Protein AF-A0A1V5RZ08-F1 (afdb_monomer_lite)

Radius of gyration: 19.52 Å; chains: 1; bounding box: 45×40×53 Å

Structure (mmCIF, N/CA/C/O backbone):
data_AF-A0A1V5RZ08-F1
#
_entry.id   AF-A0A1V5RZ08-F1
#
loop_
_atom_site.group_PDB
_atom_site.id
_atom_site.type_symbol
_atom_site.label_atom_id
_atom_site.label_alt_id
_atom_site.label_comp_id
_atom_site.label_asym_id
_atom_site.label_entity_id
_atom_site.label_seq_id
_atom_site.pdbx_PDB_ins_code
_atom_site.Cartn_x
_atom_site.Cartn_y
_atom_site.Cartn_z
_atom_site.occupancy
_atom_site.B_iso_or_equiv
_atom_site.auth_seq_id
_atom_site.auth_comp_id
_atom_site.auth_asym_id
_atom_site.auth_atom_id
_atom_site.pdbx_PDB_model_num
ATOM 1 N N . MET A 1 1 ? -6.654 -16.715 -6.772 1.00 53.69 1 MET A N 1
ATOM 2 C CA . MET A 1 1 ? -6.587 -16.145 -5.419 1.00 53.69 1 MET A CA 1
ATOM 3 C C . MET A 1 1 ? -5.243 -16.5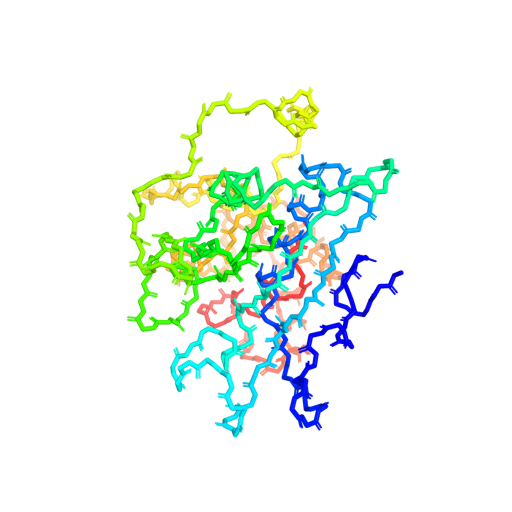08 -4.849 1.00 53.69 1 MET A C 1
ATOM 5 O O . MET A 1 1 ? -4.955 -17.700 -4.755 1.00 53.69 1 MET A O 1
ATOM 9 N N . GLY A 1 2 ? -4.419 -15.500 -4.593 1.00 69.00 2 GLY A N 1
ATOM 10 C CA . GLY A 1 2 ? -3.136 -15.680 -3.935 1.00 69.00 2 GLY A CA 1
ATOM 11 C C . GLY A 1 2 ? -3.272 -15.599 -2.416 1.00 69.00 2 GLY A C 1
ATOM 12 O O . GLY A 1 2 ? -4.335 -15.287 -1.878 1.00 69.00 2 GLY A O 1
ATOM 13 N N . ASN A 1 3 ? -2.206 -15.955 -1.707 1.00 84.06 3 ASN A N 1
ATOM 14 C CA . ASN A 1 3 ? -2.185 -15.921 -0.245 1.00 84.06 3 ASN A CA 1
ATOM 15 C C . ASN A 1 3 ? -1.764 -14.565 0.358 1.00 84.06 3 ASN A C 1
ATOM 17 O O . ASN A 1 3 ? -1.786 -14.436 1.583 1.00 84.06 3 ASN A O 1
ATOM 21 N N . LEU A 1 4 ? -1.379 -13.579 -0.464 1.00 87.81 4 LEU A N 1
ATOM 22 C CA . LEU A 1 4 ? -1.115 -12.203 -0.022 1.00 87.81 4 LEU A CA 1
ATOM 23 C C . LEU A 1 4 ? -2.329 -11.298 -0.253 1.00 87.81 4 LEU A C 1
ATOM 25 O O . LEU A 1 4 ? -2.638 -10.468 0.598 1.00 87.81 4 LEU A O 1
ATOM 29 N N . SER A 1 5 ? -3.020 -11.480 -1.378 1.00 91.31 5 SER A N 1
ATOM 30 C C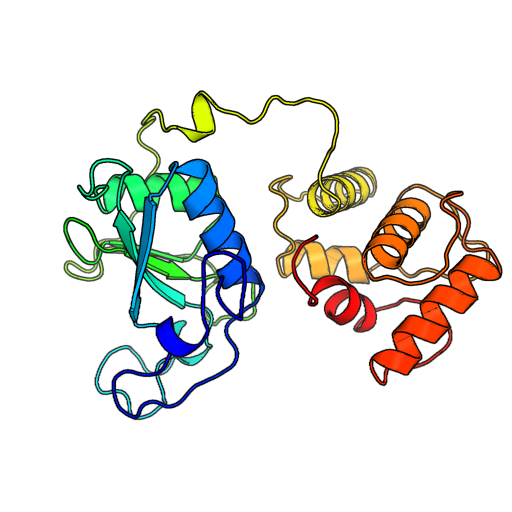A . SER A 1 5 ? -4.261 -10.792 -1.742 1.00 91.31 5 SER A CA 1
ATOM 31 C C . SER A 1 5 ? -4.995 -11.561 -2.850 1.00 91.31 5 SER A C 1
ATOM 33 O O . SER A 1 5 ? -4.590 -12.659 -3.242 1.00 91.31 5 SER A O 1
ATOM 35 N N . GLU A 1 6 ? -6.087 -11.003 -3.380 1.00 90.44 6 GLU A N 1
ATOM 36 C CA . GLU A 1 6 ? -6.861 -11.650 -4.443 1.00 90.44 6 GLU A CA 1
ATOM 37 C C . GLU A 1 6 ? -6.000 -11.988 -5.672 1.00 90.44 6 GLU A C 1
ATOM 39 O O . GLU A 1 6 ? -6.087 -13.116 -6.184 1.00 90.44 6 GLU A O 1
ATOM 44 N N . HIS A 1 7 ? -5.125 -11.064 -6.086 1.00 95.62 7 HIS A N 1
ATOM 45 C CA . HIS A 1 7 ? -4.334 -11.179 -7.312 1.00 95.62 7 HIS A CA 1
ATOM 46 C C . HIS A 1 7 ? -2.858 -11.526 -7.092 1.00 95.62 7 HIS A C 1
ATOM 48 O O . HIS A 1 7 ? -2.181 -11.795 -8.080 1.00 95.62 7 HIS A O 1
ATOM 54 N N . PHE A 1 8 ? -2.373 -11.569 -5.844 1.00 96.19 8 PHE A N 1
ATOM 55 C CA . PHE A 1 8 ? -0.958 -11.807 -5.543 1.00 96.19 8 PHE A CA 1
ATOM 56 C C . PHE A 1 8 ? -0.729 -12.965 -4.574 1.00 96.19 8 PHE A C 1
ATOM 58 O O . PHE A 1 8 ? -1.289 -13.021 -3.473 1.00 96.19 8 PHE A O 1
ATOM 65 N N . ASP A 1 9 ? 0.160 -13.875 -4.962 1.00 95.38 9 ASP A N 1
ATOM 66 C CA . ASP A 1 9 ? 0.647 -14.981 -4.148 1.00 95.38 9 ASP A CA 1
ATOM 67 C C . ASP A 1 9 ? 2.118 -14.796 -3.754 1.00 95.38 9 ASP A C 1
ATOM 69 O O . ASP A 1 9 ? 2.959 -14.365 -4.539 1.00 95.38 9 ASP A O 1
ATOM 73 N N . SER A 1 10 ? 2.467 -15.186 -2.529 1.00 94.38 10 SER A N 1
ATOM 74 C CA . SER A 1 10 ? 3.832 -15.115 -1.992 1.00 94.38 10 SER A CA 1
ATOM 75 C C . SER A 1 10 ? 4.882 -15.809 -2.863 1.00 94.38 10 SER A C 1
ATOM 77 O O . SER A 1 10 ? 6.039 -15.384 -2.872 1.00 94.38 10 SER A O 1
ATOM 79 N N . SER A 1 11 ? 4.494 -16.850 -3.608 1.00 95.31 11 SER A N 1
ATOM 80 C CA . SER A 1 11 ? 5.386 -17.577 -4.513 1.00 95.31 11 SER A CA 1
ATOM 81 C C . SER A 1 11 ? 5.888 -16.724 -5.680 1.00 95.31 11 SER A C 1
ATOM 83 O O . SER A 1 11 ? 6.983 -16.975 -6.179 1.00 95.31 11 SER A O 1
ATOM 85 N N . GLU A 1 12 ? 5.158 -15.677 -6.064 1.00 96.50 12 GLU A N 1
ATOM 86 C CA . GLU A 1 12 ? 5.544 -14.742 -7.128 1.00 96.50 12 GLU A CA 1
ATOM 87 C C . GLU A 1 12 ? 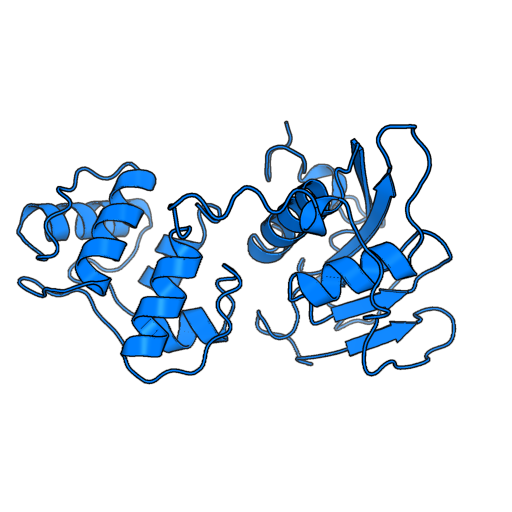6.679 -13.803 -6.694 1.00 96.50 12 GLU A C 1
ATOM 89 O O . GLU A 1 12 ? 7.390 -13.242 -7.525 1.00 96.50 12 GLU A O 1
ATOM 94 N N . PHE A 1 13 ? 6.891 -13.661 -5.382 1.00 97.31 13 PHE A N 1
ATOM 95 C CA . PHE A 1 13 ? 7.847 -12.716 -4.805 1.00 97.31 13 PHE A CA 1
ATOM 96 C C . PHE A 1 13 ? 9.098 -13.379 -4.223 1.00 97.31 13 PHE A C 1
ATOM 98 O O . PHE A 1 13 ? 9.906 -12.706 -3.579 1.00 97.31 13 PHE A O 1
ATOM 105 N N . ILE A 1 14 ? 9.287 -14.685 -4.408 1.00 95.81 14 ILE A N 1
ATOM 106 C CA . ILE A 1 14 ? 10.461 -15.384 -3.873 1.00 95.81 14 ILE A CA 1
ATOM 107 C C . ILE A 1 14 ? 11.747 -14.950 -4.584 1.00 95.81 14 ILE A C 1
ATOM 109 O O . ILE A 1 14 ? 11.766 -14.599 -5.763 1.00 95.81 14 ILE A O 1
ATOM 113 N N . CYS A 1 15 ? 12.864 -15.025 -3.868 1.00 95.19 15 CYS A N 1
ATOM 114 C CA . CYS A 1 15 ? 14.169 -14.697 -4.419 1.00 95.19 15 CYS A CA 1
ATOM 115 C C . CYS A 1 15 ? 14.568 -15.687 -5.515 1.00 95.19 15 CYS A C 1
ATOM 117 O O . CYS A 1 15 ? 14.830 -16.856 -5.233 1.00 95.19 15 CYS A O 1
ATOM 119 N N . SER A 1 16 ? 14.730 -15.201 -6.745 1.00 92.19 16 SER A N 1
ATOM 120 C CA . SER A 1 16 ? 15.129 -16.014 -7.905 1.00 92.19 16 SER A CA 1
ATOM 121 C C . SER A 1 16 ? 16.482 -16.719 -7.742 1.00 92.19 16 SER A C 1
ATOM 123 O O . SER A 1 16 ? 16.718 -17.758 -8.351 1.00 92.19 16 SER A O 1
ATOM 125 N N . CYS A 1 17 ? 17.369 -16.190 -6.893 1.00 91.94 17 CYS A N 1
ATOM 126 C CA . CYS A 1 17 ? 18.687 -16.775 -6.643 1.00 91.94 17 CYS A CA 1
ATOM 127 C C . CYS A 1 17 ? 18.635 -18.064 -5.804 1.00 91.94 17 CYS A C 1
ATOM 129 O O . CYS A 1 17 ? 19.475 -18.941 -5.993 1.00 91.94 17 CYS A O 1
ATOM 131 N N . CYS A 1 18 ? 17.723 -18.166 -4.831 1.00 92.62 18 CYS A N 1
ATOM 132 C CA . CYS A 1 18 ? 17.749 -19.255 -3.843 1.00 92.62 18 CYS A CA 1
ATOM 133 C C . CYS A 1 18 ? 16.374 -19.808 -3.440 1.00 92.62 18 CYS A C 1
ATOM 135 O O . CYS A 1 18 ? 16.311 -20.696 -2.595 1.00 92.62 18 CYS A O 1
ATOM 137 N N . GLY A 1 19 ? 15.281 -19.268 -3.982 1.00 92.88 19 GLY A N 1
ATOM 138 C CA . GLY A 1 19 ? 13.909 -19.590 -3.580 1.00 92.88 19 GLY A CA 1
ATOM 139 C C . GLY A 1 19 ? 13.513 -19.061 -2.197 1.00 92.88 19 GLY A C 1
ATOM 140 O O . GLY A 1 19 ? 12.425 -19.360 -1.718 1.00 92.88 19 GLY A O 1
ATOM 141 N N . GLY A 1 20 ? 14.382 -18.291 -1.533 1.00 92.50 20 GLY A N 1
ATOM 142 C CA . GLY A 1 20 ? 14.104 -17.732 -0.213 1.00 92.50 20 GLY A CA 1
ATOM 143 C C . GLY A 1 20 ? 12.961 -16.719 -0.252 1.00 92.50 20 GLY A C 1
ATOM 144 O O . GLY A 1 20 ? 12.896 -15.895 -1.162 1.00 92.50 20 GLY A O 1
ATOM 145 N N . TYR A 1 21 ? 12.100 -16.754 0.761 1.00 91.81 21 TYR A N 1
ATOM 146 C CA . TYR A 1 21 ? 10.982 -15.830 0.923 1.00 91.81 21 TYR A CA 1
ATOM 147 C C . TYR A 1 21 ? 11.179 -14.961 2.164 1.00 91.81 21 TYR A C 1
ATOM 149 O O . TYR A 1 21 ? 11.629 -15.433 3.210 1.00 91.81 21 TYR A O 1
ATOM 157 N N . LYS A 1 22 ? 10.801 -13.693 2.044 1.00 92.31 22 LYS A N 1
ATOM 158 C CA . LYS A 1 22 ? 10.621 -12.771 3.159 1.00 92.31 22 LYS A CA 1
ATOM 159 C C . LYS A 1 22 ? 9.219 -12.175 3.021 1.00 92.31 22 LYS A C 1
ATOM 161 O O . LYS A 1 22 ? 8.870 -11.826 1.896 1.00 92.31 22 LYS A O 1
ATOM 166 N N . PRO A 1 23 ? 8.441 -12.044 4.113 1.00 91.06 23 PRO A N 1
ATOM 167 C CA . PRO A 1 23 ? 7.142 -11.385 4.060 1.00 91.06 23 PRO A CA 1
ATOM 168 C C . PRO A 1 23 ? 7.239 -10.033 3.352 1.00 91.06 23 PRO A C 1
ATOM 170 O O . PRO A 1 23 ? 8.024 -9.179 3.771 1.00 91.06 23 PRO A O 1
ATOM 173 N N . MET A 1 24 ? 6.487 -9.891 2.260 1.00 94.06 24 MET A N 1
ATOM 174 C CA . MET A 1 24 ? 6.426 -8.647 1.498 1.00 94.06 24 MET A CA 1
ATOM 175 C C . MET A 1 24 ? 5.709 -7.568 2.306 1.00 94.06 24 MET A C 1
ATOM 177 O O . MET A 1 24 ? 4.829 -7.870 3.115 1.00 94.06 24 MET A O 1
ATOM 181 N N . SER A 1 25 ? 6.078 -6.311 2.067 1.00 92.12 25 SER A N 1
ATOM 182 C CA . SER A 1 25 ? 5.354 -5.156 2.588 1.00 92.12 25 SER A CA 1
ATOM 183 C C . SER A 1 25 ? 3.878 -5.258 2.205 1.00 92.12 25 SER A C 1
ATOM 185 O O . SER A 1 25 ? 3.530 -5.372 1.028 1.00 92.12 25 SER A O 1
ATOM 187 N N . THR A 1 26 ? 2.999 -5.205 3.204 1.00 87.94 26 THR A N 1
ATOM 188 C CA . THR A 1 26 ? 1.547 -5.186 2.984 1.00 87.94 26 THR A CA 1
ATOM 189 C C . THR A 1 26 ? 1.114 -3.927 2.236 1.00 87.94 26 THR A C 1
ATOM 191 O O . THR A 1 26 ? 0.151 -3.971 1.467 1.00 87.94 26 THR A O 1
ATOM 194 N N . LEU A 1 27 ? 1.859 -2.830 2.405 1.00 88.94 27 LEU A N 1
ATOM 195 C CA . LEU A 1 27 ? 1.664 -1.599 1.654 1.00 88.94 27 LEU A CA 1
ATOM 196 C C . LEU A 1 27 ? 1.977 -1.805 0.172 1.00 88.94 27 LEU A C 1
ATOM 198 O O . LEU A 1 27 ? 1.173 -1.418 -0.670 1.00 88.94 27 LEU A O 1
ATOM 202 N N . LEU A 1 28 ? 3.094 -2.470 -0.149 1.00 94.69 28 LEU A N 1
ATOM 203 C CA . LEU A 1 28 ? 3.440 -2.783 -1.536 1.00 94.69 28 LEU A CA 1
ATOM 204 C C . LEU A 1 28 ? 2.320 -3.594 -2.185 1.00 94.69 28 LEU A C 1
ATOM 206 O O . LEU A 1 28 ? 1.824 -3.202 -3.234 1.00 94.69 28 LEU A O 1
ATOM 210 N N . ILE A 1 29 ? 1.892 -4.687 -1.545 1.00 94.94 29 ILE A N 1
ATOM 211 C CA . ILE A 1 29 ? 0.827 -5.548 -2.083 1.00 94.94 29 ILE A CA 1
ATOM 212 C C . ILE A 1 29 ? -0.459 -4.752 -2.315 1.00 94.94 29 ILE A C 1
ATOM 214 O O . ILE A 1 29 ? -1.050 -4.849 -3.388 1.00 94.94 29 ILE A O 1
ATOM 218 N N . THR A 1 30 ? -0.860 -3.898 -1.373 1.00 88.62 30 THR A N 1
ATOM 219 C CA . THR A 1 30 ? -2.068 -3.085 -1.559 1.00 88.62 30 THR A CA 1
ATOM 220 C C . THR A 1 30 ? -1.918 -2.065 -2.686 1.00 88.62 30 THR A C 1
ATOM 222 O O . THR A 1 30 ? -2.831 -1.879 -3.489 1.00 88.62 30 THR A O 1
ATOM 225 N N . MET A 1 31 ? -0.777 -1.387 -2.784 1.00 93.25 31 MET A N 1
ATOM 226 C CA . MET A 1 31 ? -0.553 -0.431 -3.865 1.00 93.25 31 MET A CA 1
ATOM 227 C C . MET A 1 31 ? -0.510 -1.129 -5.234 1.00 93.25 31 MET A C 1
ATOM 229 O O . MET A 1 31 ? -0.996 -0.572 -6.217 1.00 93.25 31 MET A O 1
ATOM 233 N N . LEU A 1 32 ? -0.013 -2.367 -5.308 1.00 96.88 32 LEU A N 1
ATOM 234 C CA . LEU A 1 32 ? -0.081 -3.183 -6.522 1.00 96.88 32 LEU A CA 1
ATOM 235 C C . LEU A 1 32 ? -1.519 -3.594 -6.876 1.00 96.88 32 LEU A C 1
ATOM 237 O O . LEU A 1 32 ? -1.870 -3.582 -8.054 1.00 96.88 32 LEU A O 1
ATOM 241 N N . GLU A 1 33 ? -2.376 -3.882 -5.893 1.00 94.56 33 GLU A N 1
ATOM 242 C CA . GLU A 1 33 ? -3.818 -4.097 -6.121 1.00 94.56 33 GLU A CA 1
ATOM 243 C C . GLU A 1 33 ? -4.496 -2.832 -6.669 1.00 94.56 33 GLU A C 1
ATOM 245 O O . GLU A 1 33 ? -5.290 -2.898 -7.612 1.00 94.56 33 GLU A O 1
ATOM 250 N N . LYS A 1 34 ? -4.117 -1.646 -6.168 1.00 92.81 34 LYS A N 1
ATOM 251 C CA . LYS A 1 34 ? -4.580 -0.371 -6.742 1.00 92.81 34 LYS A CA 1
ATOM 252 C C . LYS A 1 34 ? -4.148 -0.229 -8.203 1.00 92.81 34 LYS A C 1
ATOM 254 O O . LYS A 1 34 ? -4.969 0.163 -9.028 1.00 92.81 34 LYS A O 1
ATOM 259 N N . VAL A 1 35 ? -2.906 -0.585 -8.551 1.00 96.75 35 VAL A N 1
ATOM 260 C CA . VAL A 1 35 ? -2.437 -0.590 -9.952 1.00 96.75 35 VAL A CA 1
ATOM 261 C C . VAL A 1 35 ? -3.256 -1.574 -10.791 1.00 96.75 35 VAL A C 1
ATOM 263 O O . VAL A 1 35 ? -3.722 -1.201 -11.870 1.00 96.75 35 VAL A O 1
ATOM 266 N N . TYR A 1 36 ? -3.488 -2.796 -10.295 1.00 96.94 36 TYR A N 1
ATOM 267 C CA . TYR A 1 36 ? -4.284 -3.819 -10.983 1.00 96.94 36 TYR A CA 1
ATOM 268 C C . TYR A 1 36 ? -5.672 -3.279 -11.352 1.00 96.94 36 TYR A C 1
ATOM 270 O O . TYR A 1 36 ? -6.062 -3.298 -12.525 1.00 96.94 36 TYR A O 1
ATOM 278 N N . ALA A 1 37 ? -6.384 -2.724 -10.368 1.00 93.88 37 ALA A N 1
ATOM 279 C CA . ALA A 1 37 ? -7.726 -2.184 -10.547 1.00 93.88 37 ALA A CA 1
ATOM 280 C C . ALA A 1 37 ? -7.739 -0.943 -11.456 1.00 93.88 37 ALA A C 1
ATOM 282 O O . ALA A 1 37 ? -8.522 -0.870 -12.407 1.00 93.88 37 ALA A O 1
ATOM 283 N N . TYR A 1 38 ? -6.848 0.022 -11.210 1.00 93.75 38 TYR A N 1
ATOM 284 C CA . TYR A 1 38 ? -6.820 1.299 -11.928 1.00 93.75 38 TYR A CA 1
ATOM 285 C C . TYR A 1 38 ? -6.481 1.128 -13.415 1.00 93.75 38 TYR A C 1
ATOM 287 O O . TYR A 1 38 ? -7.000 1.848 -14.272 1.00 93.75 38 TYR A O 1
ATOM 295 N N . MET A 1 39 ? -5.644 0.144 -13.749 1.00 95.94 39 MET A N 1
ATOM 296 C CA . MET A 1 39 ? -5.290 -0.169 -15.133 1.00 95.94 39 MET A CA 1
ATOM 297 C C . MET A 1 39 ? -6.271 -1.136 -15.811 1.00 95.94 39 MET A C 1
ATOM 299 O O . MET A 1 39 ? -6.084 -1.421 -16.990 1.00 95.94 39 MET A O 1
ATOM 303 N N . ASN A 1 40 ? -7.304 -1.642 -15.120 1.00 96.44 40 ASN A N 1
ATOM 304 C CA . ASN A 1 40 ? -8.131 -2.765 -15.595 1.00 96.44 40 ASN A CA 1
ATOM 305 C C . ASN A 1 40 ? -7.272 -3.937 -16.082 1.00 96.44 40 ASN A C 1
ATOM 307 O O . ASN A 1 40 ? -7.471 -4.488 -17.175 1.00 96.44 40 ASN A O 1
ATOM 311 N N . ALA A 1 41 ? -6.250 -4.255 -15.292 1.00 97.69 41 ALA A N 1
ATOM 312 C CA . ALA A 1 41 ? -5.288 -5.276 -15.630 1.00 97.69 41 ALA A CA 1
ATOM 313 C C . ALA A 1 41 ? -5.975 -6.641 -15.708 1.00 97.69 41 ALA A C 1
ATOM 315 O O . ALA A 1 41 ? -6.890 -6.958 -14.955 1.00 97.69 41 ALA A O 1
ATOM 316 N N . LYS A 1 42 ? -5.506 -7.473 -16.632 1.00 97.88 42 LYS A N 1
ATOM 317 C CA . LYS A 1 42 ? -5.800 -8.905 -16.625 1.00 97.88 42 LYS A CA 1
ATOM 318 C C . LYS A 1 42 ? -4.942 -9.613 -15.583 1.00 97.88 42 LYS A C 1
ATOM 320 O O . LYS A 1 42 ? -5.426 -10.474 -14.856 1.00 97.88 42 LYS A O 1
ATOM 325 N N . ALA A 1 43 ? -3.663 -9.251 -15.548 1.00 98.00 43 ALA A N 1
ATOM 326 C CA . ALA A 1 43 ? -2.657 -9.783 -14.643 1.00 98.00 43 ALA A CA 1
ATOM 327 C C . ALA A 1 43 ? -1.553 -8.741 -14.436 1.00 98.00 43 ALA A C 1
ATOM 329 O O . ALA A 1 43 ? -1.217 -7.995 -15.360 1.00 98.00 43 ALA A O 1
ATOM 330 N N . ILE A 1 44 ? -0.959 -8.740 -13.247 1.00 98.56 44 ILE A N 1
ATOM 331 C CA . ILE A 1 44 ? 0.341 -8.122 -12.991 1.00 98.56 44 ILE A CA 1
ATOM 332 C C . ILE A 1 44 ? 1.334 -9.267 -12.839 1.00 98.56 44 ILE A C 1
ATOM 334 O O . ILE A 1 44 ? 1.113 -10.165 -12.037 1.00 98.56 44 ILE A O 1
ATOM 338 N N . ILE A 1 45 ? 2.393 -9.268 -13.647 1.00 98.38 45 ILE A N 1
ATOM 339 C CA . ILE A 1 45 ? 3.392 -10.339 -13.647 1.00 98.38 45 ILE A CA 1
ATOM 340 C C . ILE A 1 45 ? 4.632 -9.835 -12.926 1.00 98.38 45 ILE A C 1
ATOM 342 O O . ILE A 1 45 ? 5.295 -8.919 -13.414 1.00 98.38 45 ILE A O 1
ATOM 346 N N . ILE A 1 46 ? 4.955 -10.463 -11.797 1.00 98.31 46 ILE A N 1
ATOM 347 C CA . ILE A 1 46 ? 6.150 -10.165 -11.006 1.00 98.31 46 ILE A CA 1
ATOM 348 C C . ILE A 1 46 ? 7.348 -10.911 -11.603 1.00 98.31 46 ILE A C 1
ATOM 350 O O . ILE A 1 46 ? 7.367 -12.140 -11.656 1.00 98.31 46 ILE A O 1
ATOM 354 N N . SER A 1 47 ? 8.360 -10.178 -12.068 1.00 96.69 47 SER A N 1
ATOM 355 C CA . SER A 1 47 ? 9.626 -10.754 -12.543 1.00 96.69 47 SER A CA 1
ATOM 356 C C . SER A 1 47 ? 10.689 -10.822 -11.445 1.00 96.69 47 SER A C 1
ATOM 358 O O . SER A 1 47 ? 11.583 -11.669 -11.504 1.00 96.69 47 SER A O 1
ATOM 360 N N . SER A 1 48 ? 10.596 -9.964 -10.426 1.00 95.88 48 SER A N 1
ATOM 361 C CA . SER A 1 48 ? 11.484 -9.988 -9.262 1.00 95.88 48 SER A CA 1
ATOM 362 C C . SER A 1 48 ? 10.807 -9.384 -8.033 1.00 95.88 48 SER A C 1
ATOM 364 O O . SER A 1 48 ? 10.517 -8.194 -8.013 1.00 95.88 48 SER A O 1
ATOM 366 N N . GLY A 1 49 ? 10.638 -10.180 -6.974 1.00 96.06 49 GLY A N 1
ATOM 367 C CA . GLY A 1 49 ? 10.199 -9.720 -5.650 1.00 96.06 49 GLY A CA 1
ATOM 368 C C . GLY A 1 49 ? 11.363 -9.551 -4.671 1.00 96.06 49 GLY A C 1
ATOM 369 O O . GLY A 1 49 ? 12.296 -8.790 -4.917 1.00 96.06 49 GLY A O 1
ATOM 370 N N . TYR A 1 50 ? 11.338 -10.270 -3.549 1.00 96.06 50 TYR A N 1
ATOM 371 C CA . TYR A 1 50 ? 12.400 -10.237 -2.544 1.00 96.06 50 TYR A CA 1
ATOM 372 C C . TYR A 1 50 ? 13.756 -10.679 -3.119 1.00 96.06 50 TYR A C 1
ATOM 374 O O . TYR A 1 50 ? 13.862 -11.693 -3.804 1.00 96.06 50 TYR A O 1
ATOM 382 N N . ARG A 1 51 ? 14.833 -9.967 -2.769 1.00 95.25 51 ARG A N 1
ATOM 383 C CA . ARG A 1 51 ? 16.216 -10.370 -3.077 1.00 95.25 51 ARG A CA 1
ATOM 384 C C . ARG A 1 51 ? 16.986 -10.627 -1.787 1.00 95.25 51 ARG A C 1
ATOM 386 O O . ARG A 1 51 ? 17.042 -9.780 -0.901 1.00 95.25 51 ARG A O 1
ATOM 393 N N . CYS A 1 52 ? 17.602 -11.802 -1.676 1.00 92.44 52 CYS A N 1
ATOM 394 C CA . CYS A 1 52 ? 18.454 -12.130 -0.534 1.00 92.44 52 CYS A CA 1
ATOM 395 C C . CYS A 1 52 ? 19.800 -11.389 -0.592 1.00 92.44 52 CYS A C 1
ATOM 397 O O . CYS A 1 52 ? 20.176 -10.819 -1.618 1.00 92.44 52 CYS A O 1
ATOM 399 N N . GLU A 1 53 ? 20.569 -11.438 0.499 1.00 90.06 53 GLU A N 1
ATOM 400 C CA . GLU A 1 53 ? 21.857 -10.740 0.575 1.00 90.06 53 GLU A CA 1
ATOM 401 C C . GLU A 1 53 ? 22.872 -11.186 -0.493 1.00 90.06 53 GLU A C 1
ATOM 403 O O . GLU A 1 53 ? 23.649 -10.371 -0.994 1.00 90.06 53 GLU A O 1
ATOM 408 N N . ASN A 1 54 ? 22.801 -12.457 -0.889 1.00 89.31 54 ASN A N 1
ATOM 409 C CA . ASN A 1 54 ? 23.685 -13.075 -1.875 1.00 89.31 54 ASN A CA 1
ATOM 410 C C . ASN A 1 54 ? 23.163 -12.981 -3.313 1.00 89.31 54 ASN A C 1
ATOM 412 O O . ASN A 1 54 ? 23.800 -13.528 -4.212 1.00 89.31 54 ASN A O 1
ATOM 416 N N . ASN A 1 55 ? 22.011 -12.341 -3.545 1.00 88.50 55 ASN A N 1
ATOM 417 C CA . ASN A 1 55 ? 21.499 -12.194 -4.901 1.00 88.50 55 ASN A CA 1
ATOM 418 C C . ASN A 1 55 ? 22.528 -11.397 -5.735 1.00 88.50 55 ASN A C 1
ATOM 420 O O . ASN A 1 55 ? 22.958 -10.328 -5.280 1.00 88.50 55 ASN A O 1
ATOM 424 N N . PRO A 1 56 ? 22.956 -11.914 -6.906 1.00 85.69 56 PRO A N 1
ATOM 425 C CA . PRO A 1 56 ? 23.967 -11.262 -7.739 1.00 85.69 56 PRO A CA 1
ATOM 426 C C . PRO A 1 56 ? 23.464 -9.964 -8.384 1.00 85.69 56 PRO A C 1
ATOM 428 O O . PRO A 1 56 ? 24.271 -9.188 -8.892 1.00 85.69 56 PRO A O 1
ATOM 431 N N . TRP A 1 57 ? 22.151 -9.729 -8.357 1.00 80.75 57 TRP A N 1
ATOM 432 C CA . TRP A 1 57 ? 21.496 -8.559 -8.921 1.00 80.75 57 TRP A CA 1
ATOM 433 C C . TRP A 1 57 ? 21.061 -7.581 -7.824 1.00 80.75 57 TRP A C 1
ATOM 435 O O . TRP A 1 57 ? 20.662 -7.978 -6.724 1.00 80.75 57 TRP A O 1
ATOM 445 N N . GLY A 1 58 ? 21.113 -6.288 -8.148 1.00 74.31 58 GLY A N 1
ATOM 446 C CA . GLY A 1 58 ? 20.686 -5.208 -7.261 1.00 74.31 58 GLY A CA 1
ATOM 447 C C . GLY A 1 58 ? 21.725 -4.799 -6.211 1.00 74.31 58 GLY A C 1
ATOM 448 O O . GLY A 1 58 ? 22.574 -5.577 -5.767 1.00 74.31 58 GLY A O 1
ATOM 449 N N . TYR A 1 59 ? 21.658 -3.536 -5.794 1.00 76.06 59 TYR A N 1
ATOM 450 C CA . TYR A 1 59 ? 22.548 -2.986 -4.775 1.00 76.06 59 TYR A CA 1
ATOM 451 C C . TYR A 1 59 ? 22.233 -3.551 -3.386 1.00 76.06 59 TYR A C 1
ATOM 453 O O . TYR A 1 59 ? 21.095 -3.890 -3.074 1.00 76.06 59 TYR A 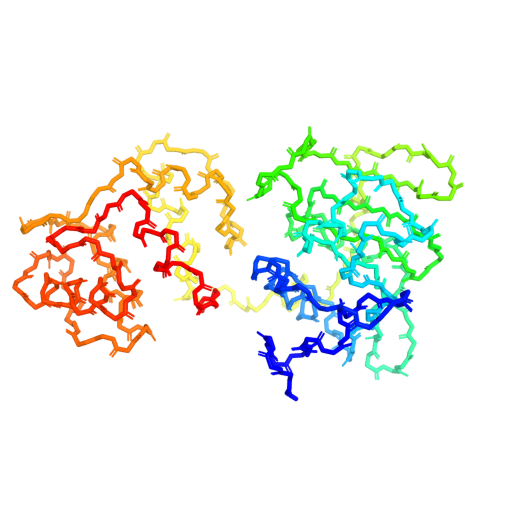O 1
ATOM 461 N N . LYS A 1 60 ? 23.240 -3.601 -2.504 1.00 71.25 60 LYS A N 1
ATOM 462 C CA . LYS A 1 60 ? 23.110 -4.158 -1.140 1.00 71.25 60 LYS A CA 1
ATOM 463 C C . LYS A 1 60 ? 22.043 -3.486 -0.268 1.00 71.25 60 LYS A C 1
ATOM 465 O O . LYS A 1 60 ? 21.564 -4.109 0.672 1.00 71.25 60 LYS A O 1
ATOM 470 N N . ASN A 1 61 ? 21.675 -2.249 -0.590 1.00 74.44 61 ASN A N 1
ATOM 471 C CA . ASN A 1 61 ? 20.671 -1.473 0.131 1.00 74.44 61 ASN A CA 1
ATOM 472 C C . ASN A 1 61 ? 19.412 -1.225 -0.716 1.00 74.44 61 ASN A C 1
ATOM 474 O O . ASN A 1 61 ? 18.695 -0.272 -0.433 1.00 74.44 61 ASN A O 1
ATOM 478 N N . ASP A 1 62 ? 19.164 -2.021 -1.763 1.00 86.38 62 ASP A N 1
ATOM 479 C CA . ASP A 1 62 ? 17.970 -1.860 -2.595 1.00 86.38 62 ASP A CA 1
ATOM 480 C C . ASP A 1 62 ? 16.673 -2.221 -1.844 1.00 86.38 62 ASP A C 1
ATOM 482 O O . ASP A 1 62 ? 16.669 -2.917 -0.820 1.00 86.38 62 ASP A O 1
ATOM 486 N N . ALA A 1 63 ? 15.550 -1.713 -2.345 1.00 92.69 63 ALA A N 1
ATOM 487 C CA . ALA A 1 63 ? 14.244 -1.925 -1.733 1.00 92.69 63 ALA A CA 1
ATOM 488 C C . ALA A 1 63 ? 13.770 -3.394 -1.840 1.00 92.69 63 ALA A C 1
ATOM 490 O O . ALA A 1 63 ? 13.034 -3.875 -0.971 1.00 92.69 63 ALA A O 1
ATOM 491 N N . HIS A 1 64 ? 14.279 -4.169 -2.808 1.00 95.19 64 HIS A N 1
ATOM 492 C CA . HIS A 1 64 ? 14.010 -5.610 -2.900 1.00 95.19 64 HIS A CA 1
ATOM 493 C C . HIS A 1 64 ? 14.526 -6.379 -1.683 1.00 95.19 64 HIS A C 1
ATOM 495 O O . HIS A 1 64 ? 13.835 -7.263 -1.173 1.00 95.19 64 HIS A O 1
ATOM 501 N N . ARG A 1 65 ? 15.706 -6.037 -1.150 1.00 92.56 65 ARG A N 1
ATOM 502 C CA . ARG A 1 65 ? 16.246 -6.657 0.080 1.00 92.56 65 ARG A CA 1
ATOM 503 C C . ARG A 1 65 ? 15.413 -6.339 1.318 1.00 92.56 65 ARG A C 1
ATOM 505 O O . ARG A 1 65 ? 15.454 -7.062 2.323 1.00 92.56 65 ARG A O 1
ATOM 512 N N . LYS A 1 66 ? 14.619 -5.272 1.257 1.00 92.44 66 LYS A N 1
ATOM 513 C CA . LYS A 1 66 ? 13.649 -4.910 2.292 1.00 92.44 66 LYS A CA 1
ATOM 514 C C . LYS A 1 66 ? 12.280 -5.559 2.094 1.00 92.44 66 LYS A C 1
ATOM 516 O O . LYS A 1 66 ? 11.488 -5.474 3.021 1.00 92.44 66 LYS A O 1
ATOM 521 N N . ALA A 1 67 ? 12.067 -6.303 1.002 1.00 94.50 67 ALA A N 1
ATOM 522 C CA . ALA A 1 67 ? 10.769 -6.866 0.619 1.00 94.50 67 ALA A CA 1
ATOM 523 C C . ALA A 1 67 ? 9.702 -5.770 0.411 1.00 94.50 67 ALA A C 1
ATOM 525 O O . ALA A 1 67 ? 8.528 -5.955 0.709 1.00 94.50 67 ALA A O 1
ATOM 526 N N . MET A 1 68 ? 10.143 -4.614 -0.091 1.00 95.06 68 MET A N 1
ATOM 527 C CA . MET A 1 68 ? 9.340 -3.405 -0.310 1.00 95.06 68 MET A CA 1
ATOM 528 C C . MET A 1 68 ? 9.291 -2.994 -1.787 1.00 95.06 68 MET A C 1
ATOM 530 O O . MET A 1 68 ? 8.774 -1.932 -2.108 1.00 95.06 68 MET A O 1
ATOM 534 N N . ALA A 1 69 ? 9.837 -3.825 -2.679 1.00 96.81 69 ALA A N 1
ATOM 535 C CA . ALA A 1 69 ? 9.886 -3.570 -4.111 1.00 96.81 69 ALA A CA 1
ATOM 536 C C . ALA A 1 69 ? 9.467 -4.786 -4.929 1.00 96.81 69 ALA A C 1
ATOM 538 O O . ALA A 1 69 ? 9.652 -5.932 -4.497 1.00 96.81 69 ALA A O 1
ATOM 539 N N . ALA A 1 70 ? 8.982 -4.515 -6.134 1.00 98.12 70 ALA A N 1
ATOM 540 C CA . ALA A 1 70 ? 8.742 -5.501 -7.165 1.00 98.12 70 ALA A CA 1
ATOM 541 C C . ALA A 1 70 ? 9.108 -4.945 -8.544 1.00 98.12 70 ALA A C 1
ATOM 543 O O . ALA A 1 70 ? 8.768 -3.810 -8.876 1.00 98.12 70 ALA A O 1
ATOM 544 N N . ASP A 1 71 ? 9.738 -5.788 -9.355 1.00 98.06 71 ASP A N 1
ATOM 545 C CA . ASP A 1 71 ? 9.860 -5.561 -10.790 1.00 98.06 71 ASP A CA 1
ATOM 546 C C . ASP A 1 71 ? 8.717 -6.306 -11.470 1.00 98.06 71 ASP A C 1
ATOM 548 O O . ASP A 1 71 ? 8.477 -7.485 -11.176 1.00 98.06 71 ASP A O 1
ATOM 552 N N . LEU A 1 72 ? 7.987 -5.623 -12.347 1.00 98.69 72 LEU A N 1
ATOM 553 C CA . LEU A 1 72 ? 6.751 -6.153 -12.907 1.00 98.69 72 LEU A CA 1
ATOM 554 C C . LEU A 1 72 ? 6.394 -5.565 -14.263 1.00 98.69 72 LEU A C 1
ATOM 556 O O . LEU A 1 72 ? 6.878 -4.504 -14.652 1.00 98.69 72 LEU A O 1
ATOM 560 N N . CYS A 1 73 ? 5.483 -6.243 -14.951 1.00 98.62 73 CYS A N 1
ATOM 561 C CA . CYS A 1 73 ? 4.754 -5.706 -16.093 1.00 98.62 73 CYS A CA 1
ATOM 562 C C . CYS A 1 73 ? 3.245 -5.927 -15.916 1.00 98.62 73 CYS A C 1
ATOM 564 O O . CYS A 1 73 ? 2.807 -6.795 -15.155 1.00 98.62 73 CYS A O 1
ATOM 566 N N . VAL A 1 74 ? 2.438 -5.131 -16.622 1.00 98.75 74 VAL A N 1
ATOM 567 C CA . VAL A 1 74 ? 0.971 -5.171 -16.517 1.00 98.75 74 VAL A CA 1
ATOM 568 C C . VAL A 1 74 ? 0.369 -5.646 -17.834 1.00 98.75 74 VAL A C 1
ATOM 570 O O . VAL A 1 74 ? 0.550 -5.019 -18.883 1.00 98.75 74 VAL A O 1
ATOM 573 N N . GLN A 1 75 ? -0.365 -6.756 -17.781 1.00 98.56 75 GLN A N 1
ATOM 574 C CA . GLN A 1 75 ? -1.062 -7.333 -18.925 1.00 98.56 75 GLN A CA 1
ATOM 575 C C . GLN A 1 75 ? -2.484 -6.764 -19.035 1.00 98.56 75 GLN A C 1
ATOM 577 O O . GLN A 1 75 ? -3.227 -6.708 -18.057 1.00 98.56 75 GLN A O 1
ATOM 582 N N . LYS A 1 76 ? -2.883 -6.378 -20.246 1.00 98.44 76 LYS A N 1
ATOM 583 C CA . LYS A 1 76 ? -4.228 -5.918 -20.614 1.00 98.44 76 LYS A CA 1
ATOM 584 C C . LYS A 1 76 ? -5.196 -7.088 -20.773 1.00 98.44 76 LYS A C 1
ATOM 586 O O . LYS A 1 76 ? -4.792 -8.236 -20.957 1.00 98.44 76 LYS A O 1
ATOM 591 N N . GLN A 1 77 ? -6.491 -6.780 -20.800 1.00 97.56 77 GLN A N 1
ATOM 592 C CA . GLN A 1 77 ? -7.562 -7.760 -21.038 1.00 97.56 77 GLN A CA 1
ATOM 593 C C . GLN A 1 77 ? -7.376 -8.566 -22.336 1.00 97.56 77 GLN A C 1
ATOM 595 O O . GLN A 1 77 ? -7.627 -9.771 -22.361 1.00 97.56 77 GLN A O 1
ATOM 600 N N . ASP A 1 78 ? -6.862 -7.936 -23.394 1.00 97.25 78 ASP A N 1
ATOM 601 C CA . ASP A 1 78 ? -6.583 -8.587 -24.682 1.00 97.25 78 ASP A CA 1
ATOM 602 C C . ASP A 1 78 ? -5.298 -9.445 -24.694 1.00 97.25 78 ASP A C 1
ATOM 604 O O . ASP A 1 78 ? -4.995 -10.093 -25.694 1.00 97.25 78 ASP A O 1
ATOM 608 N N . GLY A 1 79 ? -4.549 -9.486 -23.587 1.00 97.25 79 GLY A N 1
ATOM 609 C CA . GLY A 1 79 ? -3.292 -10.222 -23.448 1.00 97.25 79 GLY A CA 1
ATOM 610 C C . GLY A 1 79 ? -2.038 -9.450 -23.869 1.00 97.25 79 GLY A C 1
ATOM 611 O O . GLY A 1 79 ? -0.935 -9.934 -23.608 1.00 97.25 79 GLY A O 1
ATOM 612 N N . SER A 1 80 ? -2.174 -8.265 -24.472 1.00 98.19 80 SER A N 1
ATOM 613 C CA . SER A 1 80 ? -1.048 -7.358 -24.730 1.00 98.19 80 SER A CA 1
ATOM 614 C C . SER A 1 80 ? -0.576 -6.672 -23.440 1.00 98.19 80 SER A C 1
ATOM 616 O O . SER A 1 80 ? -1.209 -6.800 -22.395 1.00 98.19 80 SER A O 1
ATOM 618 N N . PHE A 1 81 ? 0.546 -5.952 -23.485 1.00 98.44 81 PHE A N 1
ATOM 619 C CA . PHE A 1 81 ? 1.134 -5.302 -22.307 1.00 98.44 81 PHE A CA 1
ATOM 620 C C . PHE A 1 81 ? 0.970 -3.781 -22.351 1.00 98.44 81 PHE A C 1
ATOM 622 O O . PHE A 1 81 ? 0.946 -3.171 -23.426 1.00 98.44 81 PHE A O 1
ATOM 629 N N . TYR A 1 82 ? 0.834 -3.159 -21.179 1.00 98.56 82 TYR A N 1
ATOM 630 C CA . TYR A 1 82 ? 1.037 -1.716 -21.039 1.00 98.56 82 TYR A CA 1
ATOM 631 C C . TYR A 1 82 ? 2.514 -1.366 -21.230 1.00 98.56 82 TYR A C 1
ATOM 633 O O . TYR A 1 82 ? 3.392 -2.189 -20.967 1.00 98.56 82 TYR A O 1
ATOM 641 N N . SER A 1 83 ? 2.784 -0.146 -21.703 1.00 98.56 83 SER A N 1
ATOM 642 C CA . SER A 1 83 ? 4.161 0.343 -21.737 1.00 98.56 83 SER A CA 1
ATOM 643 C C . SER A 1 83 ? 4.645 0.655 -20.321 1.00 98.56 83 SER A C 1
ATOM 645 O O . SER A 1 83 ? 3.848 1.007 -19.452 1.00 98.56 83 SER A O 1
ATOM 647 N N . SER A 1 84 ? 5.951 0.578 -20.088 1.00 98.38 84 SER A N 1
ATOM 648 C CA . SER A 1 84 ? 6.550 0.946 -18.802 1.00 98.38 84 SER A CA 1
ATOM 649 C C . SER A 1 84 ? 6.233 2.387 -18.399 1.00 98.38 84 SER A C 1
ATOM 651 O O . SER A 1 84 ? 5.963 2.647 -17.234 1.00 98.38 84 SER A O 1
ATOM 653 N N . TRP A 1 85 ? 6.160 3.311 -19.359 1.00 98.25 85 TRP A N 1
ATOM 654 C CA . TRP A 1 85 ? 5.747 4.693 -19.109 1.00 98.25 85 TRP A CA 1
ATOM 655 C C . TRP A 1 85 ? 4.289 4.824 -18.660 1.00 98.25 85 TRP A C 1
ATOM 657 O O . TRP A 1 85 ? 3.987 5.664 -17.818 1.00 98.25 85 TRP A O 1
ATOM 667 N N . ASP A 1 86 ? 3.386 4.005 -19.200 1.00 98.56 86 ASP A N 1
ATOM 668 C CA . ASP A 1 86 ? 1.984 3.994 -18.770 1.00 98.56 86 ASP A CA 1
ATOM 669 C C . ASP A 1 86 ? 1.857 3.469 -17.340 1.00 98.56 86 ASP A C 1
ATOM 671 O O . ASP A 1 86 ? 1.129 4.040 -16.532 1.00 98.56 86 ASP A O 1
ATOM 675 N N . ILE A 1 87 ? 2.597 2.403 -17.018 1.00 98.62 87 ILE A N 1
ATOM 676 C CA . ILE A 1 87 ? 2.613 1.826 -15.671 1.00 98.62 87 ILE A CA 1
ATOM 677 C C . ILE A 1 87 ? 3.238 2.819 -14.682 1.00 98.62 87 ILE A C 1
ATOM 679 O O . ILE A 1 87 ? 2.680 3.031 -13.611 1.00 98.62 87 ILE A O 1
ATOM 683 N N . ALA A 1 88 ? 4.350 3.464 -15.046 1.00 98.56 88 ALA A N 1
ATOM 684 C CA . ALA A 1 88 ? 5.027 4.462 -14.220 1.00 98.56 88 ALA A CA 1
ATOM 685 C C . ALA A 1 88 ? 4.143 5.688 -13.942 1.00 98.56 88 ALA A C 1
ATOM 687 O O . ALA A 1 88 ? 4.070 6.152 -12.807 1.00 98.56 88 ALA A O 1
ATOM 688 N N . GLU A 1 89 ? 3.419 6.181 -14.950 1.00 98.12 89 GLU A N 1
ATOM 689 C CA . GLU A 1 89 ? 2.475 7.287 -14.786 1.00 98.12 89 GLU A CA 1
ATOM 690 C C . GLU A 1 89 ? 1.318 6.920 -13.845 1.00 98.12 89 GLU A C 1
ATOM 692 O O . GLU A 1 89 ? 0.958 7.711 -12.973 1.00 98.12 89 GLU A O 1
ATOM 697 N N . VAL A 1 90 ? 0.750 5.718 -13.982 1.00 97.25 90 VAL A N 1
ATOM 698 C CA . VAL A 1 90 ? -0.288 5.229 -13.061 1.00 97.25 90 VAL A CA 1
ATOM 699 C C . VAL A 1 90 ? 0.268 5.048 -11.652 1.00 97.25 90 VAL A C 1
ATOM 701 O O . VAL A 1 90 ? -0.375 5.458 -10.691 1.00 97.25 90 VAL A O 1
ATOM 704 N N . ALA A 1 91 ? 1.462 4.476 -11.513 1.00 97.38 91 ALA A N 1
ATOM 705 C CA . ALA A 1 91 ? 2.097 4.280 -10.219 1.00 97.38 91 ALA A CA 1
ATOM 706 C C . ALA A 1 91 ? 2.347 5.618 -9.500 1.00 97.38 91 ALA A C 1
ATOM 708 O O . ALA A 1 91 ? 2.031 5.733 -8.319 1.00 97.38 91 ALA A O 1
ATOM 709 N N . GLU A 1 92 ? 2.819 6.652 -10.203 1.00 95.75 92 GLU A N 1
ATOM 710 C CA . GLU A 1 92 ? 2.972 7.993 -9.625 1.00 95.75 92 GLU A CA 1
ATOM 711 C C . GLU A 1 92 ? 1.627 8.564 -9.158 1.00 95.75 92 GLU A C 1
ATOM 713 O O . GLU A 1 92 ? 1.530 9.062 -8.038 1.00 95.75 92 GLU A O 1
ATOM 718 N N . ARG A 1 93 ? 0.571 8.454 -9.976 1.00 91.25 93 ARG A N 1
ATOM 719 C CA . ARG A 1 93 ? -0.784 8.908 -9.601 1.00 91.25 93 ARG A CA 1
ATOM 720 C C . ARG A 1 93 ? -1.341 8.167 -8.389 1.00 91.25 93 ARG A C 1
ATOM 722 O O . ARG A 1 93 ? -2.131 8.730 -7.641 1.00 91.25 93 ARG A O 1
ATOM 729 N N . LEU A 1 94 ? -0.933 6.914 -8.208 1.00 90.25 94 LEU A N 1
ATOM 730 C CA . LEU A 1 94 ? -1.265 6.076 -7.060 1.00 90.25 94 LEU A CA 1
ATOM 731 C C . LEU A 1 94 ? -0.250 6.215 -5.916 1.00 90.25 94 LEU A C 1
ATOM 733 O O . LEU A 1 94 ? -0.224 5.370 -5.028 1.00 90.25 94 LEU A O 1
ATOM 737 N N . GLY A 1 95 ? 0.595 7.246 -5.927 1.00 91.12 95 GLY A N 1
ATOM 738 C CA . GLY A 1 95 ? 1.440 7.611 -4.794 1.00 91.12 95 GLY A CA 1
ATOM 739 C C . GLY A 1 95 ? 2.732 6.806 -4.648 1.00 91.12 95 GLY A C 1
ATOM 740 O O . GLY A 1 95 ? 3.407 6.955 -3.631 1.00 91.12 95 GLY A O 1
ATOM 741 N N . PHE A 1 96 ? 3.133 5.974 -5.616 1.00 94.38 96 PHE A N 1
ATOM 742 C CA . PHE A 1 96 ? 4.472 5.376 -5.583 1.00 94.38 96 PHE A CA 1
ATOM 743 C C . PHE A 1 96 ? 5.542 6.468 -5.651 1.00 94.38 96 PHE A C 1
ATOM 745 O O . PHE A 1 96 ? 5.484 7.363 -6.492 1.00 94.38 96 PHE A O 1
ATOM 752 N N . ARG A 1 97 ? 6.549 6.377 -4.777 1.00 93.88 97 ARG A N 1
ATOM 753 C CA . ARG A 1 97 ? 7.692 7.310 -4.751 1.00 93.88 97 ARG A CA 1
ATOM 754 C C . ARG A 1 97 ? 9.003 6.660 -5.185 1.00 93.88 97 ARG A C 1
ATOM 756 O O . ARG A 1 97 ? 10.006 7.356 -5.314 1.00 93.88 97 ARG A O 1
ATOM 763 N N . GLY A 1 98 ? 9.012 5.348 -5.401 1.00 96.75 98 GLY A N 1
ATOM 764 C CA . GLY A 1 98 ? 10.101 4.614 -6.030 1.00 96.75 98 GLY A CA 1
ATOM 765 C C . GLY A 1 98 ? 9.613 3.994 -7.331 1.00 96.75 98 GLY A C 1
ATOM 766 O O . GLY A 1 98 ? 8.857 3.026 -7.296 1.00 96.75 98 GLY A O 1
ATOM 767 N N . ILE A 1 99 ? 9.986 4.590 -8.465 1.00 98.38 99 ILE A N 1
ATOM 768 C CA . ILE A 1 99 ? 9.540 4.175 -9.801 1.00 98.38 99 ILE A CA 1
ATOM 769 C C . ILE A 1 99 ? 10.735 4.183 -10.758 1.00 98.38 99 ILE A C 1
ATOM 771 O O . ILE A 1 99 ? 11.343 5.225 -11.009 1.00 98.38 99 ILE A O 1
ATOM 775 N N . GLY A 1 100 ? 11.052 3.026 -11.328 1.00 97.88 100 GLY A N 1
ATOM 776 C CA . GLY A 1 100 ? 12.121 2.862 -12.309 1.00 97.88 100 GLY A CA 1
ATOM 777 C C . GLY A 1 100 ? 11.608 2.261 -13.611 1.00 97.88 100 GLY A C 1
ATOM 778 O O . GLY A 1 100 ? 10.908 1.255 -13.602 1.00 97.88 100 GLY A O 1
ATOM 779 N N . ILE A 1 101 ? 11.977 2.833 -14.753 1.00 98.25 101 ILE A N 1
ATOM 780 C CA . ILE A 1 101 ? 11.797 2.181 -16.055 1.00 98.25 101 ILE A CA 1
ATOM 781 C C . ILE A 1 101 ? 12.884 1.113 -16.215 1.00 98.25 101 ILE A C 1
ATOM 783 O O . ILE A 1 101 ? 14.067 1.451 -16.187 1.00 98.25 101 ILE A O 1
ATOM 787 N N . ILE A 1 102 ? 12.497 -0.152 -16.403 1.00 96.81 102 ILE A N 1
ATOM 788 C CA . ILE A 1 102 ? 13.434 -1.263 -16.650 1.00 96.81 102 ILE A CA 1
ATOM 789 C C . ILE A 1 102 ? 13.575 -1.501 -18.152 1.00 96.81 102 ILE A C 1
ATOM 791 O O . ILE A 1 102 ? 14.679 -1.567 -18.679 1.00 96.81 102 ILE A O 1
ATOM 795 N N . ASP A 1 103 ? 12.460 -1.607 -18.870 1.00 96.75 103 ASP A N 1
ATOM 796 C CA . ASP A 1 103 ? 12.463 -1.700 -20.330 1.00 96.75 103 ASP A CA 1
ATOM 797 C C . ASP A 1 103 ? 11.186 -1.084 -20.921 1.00 96.75 103 ASP A C 1
ATOM 799 O O . ASP A 1 103 ? 10.594 -0.191 -20.322 1.00 96.75 103 ASP A O 1
ATOM 803 N N . ASN A 1 104 ? 10.758 -1.511 -22.111 1.00 97.12 104 ASN A N 1
ATOM 804 C CA . ASN A 1 104 ? 9.544 -1.001 -22.757 1.00 97.12 104 ASN A CA 1
ATOM 805 C C . ASN A 1 104 ? 8.238 -1.387 -22.040 1.00 97.12 104 ASN A C 1
ATOM 807 O O . ASN A 1 104 ? 7.207 -0.769 -22.298 1.00 97.12 104 ASN A O 1
ATOM 811 N N . THR A 1 105 ? 8.256 -2.412 -21.192 1.00 98.06 105 THR A N 1
ATOM 812 C CA . THR A 1 105 ? 7.076 -3.034 -20.565 1.00 98.06 105 THR A CA 1
ATOM 813 C C . THR A 1 105 ? 7.239 -3.299 -19.071 1.00 98.06 105 THR A C 1
ATOM 815 O O . THR A 1 105 ? 6.235 -3.401 -18.371 1.00 98.06 105 THR A O 1
ATOM 818 N N . TYR A 1 106 ? 8.474 -3.399 -18.580 1.00 98.44 106 TYR A N 1
ATOM 819 C CA . TYR A 1 106 ? 8.786 -3.646 -17.182 1.00 98.44 106 TYR A CA 1
ATOM 820 C C . TYR A 1 106 ? 9.145 -2.358 -16.448 1.00 98.44 106 TYR A C 1
ATOM 822 O O . TYR A 1 106 ? 9.847 -1.484 -16.971 1.00 98.44 106 TYR A O 1
ATOM 830 N N . VAL A 1 107 ? 8.682 -2.281 -15.206 1.00 98.62 107 VAL A N 1
ATOM 831 C CA . VAL A 1 107 ? 8.994 -1.220 -14.252 1.00 98.62 107 VAL A CA 1
ATOM 832 C C . VAL A 1 107 ? 9.438 -1.813 -12.923 1.00 98.62 107 VAL A C 1
ATOM 834 O O . VAL A 1 107 ? 9.010 -2.904 -12.551 1.00 98.62 107 VAL A O 1
ATOM 837 N N . HIS A 1 108 ? 10.261 -1.059 -12.211 1.00 98.12 108 HIS A N 1
ATOM 838 C CA . HIS A 1 108 ? 10.534 -1.211 -10.794 1.00 98.12 108 HIS A CA 1
ATOM 839 C C . HIS A 1 108 ? 9.555 -0.340 -10.017 1.00 98.12 108 HIS A C 1
ATOM 841 O O . HIS A 1 108 ? 9.490 0.863 -10.278 1.00 98.12 108 HIS A O 1
ATOM 847 N N . LEU A 1 109 ? 8.828 -0.917 -9.063 1.00 98.31 109 LEU A N 1
ATOM 848 C CA . LEU A 1 109 ? 7.973 -0.182 -8.135 1.00 98.31 109 LEU A CA 1
ATOM 849 C C . LEU A 1 109 ? 8.337 -0.531 -6.696 1.00 98.31 109 LEU A C 1
ATOM 851 O O . LEU A 1 109 ? 8.422 -1.708 -6.340 1.00 98.31 109 LEU A O 1
ATOM 855 N N . ASP A 1 110 ? 8.490 0.484 -5.852 1.00 96.50 110 ASP A N 1
ATOM 856 C CA . ASP A 1 110 ? 8.735 0.295 -4.429 1.00 96.50 110 ASP A CA 1
ATOM 857 C C . ASP A 1 110 ? 8.086 1.370 -3.548 1.00 96.50 110 ASP A C 1
ATOM 859 O O . ASP A 1 110 ? 7.751 2.474 -3.985 1.00 96.50 110 ASP A O 1
ATOM 863 N N . THR A 1 111 ? 7.902 1.022 -2.277 1.00 93.62 111 THR A N 1
ATOM 864 C CA . THR A 1 111 ? 7.178 1.823 -1.281 1.00 93.62 111 THR A CA 1
ATOM 865 C C . THR A 1 111 ? 8.065 2.795 -0.501 1.00 93.62 111 THR A C 1
ATOM 867 O O . THR A 1 111 ? 7.678 3.259 0.578 1.00 93.62 111 THR A O 1
ATOM 870 N N . ARG A 1 112 ? 9.264 3.141 -1.004 1.00 92.00 112 ARG A N 1
ATOM 871 C CA . ARG A 1 112 ? 10.092 4.187 -0.379 1.00 92.00 112 ARG A CA 1
ATOM 872 C C . ARG A 1 112 ? 9.290 5.468 -0.164 1.00 92.00 112 ARG A C 1
ATOM 874 O O . ARG A 1 112 ? 8.330 5.749 -0.871 1.00 92.00 112 ARG A O 1
ATOM 881 N N . GLY A 1 113 ? 9.663 6.230 0.858 1.00 85.38 113 GLY A N 1
ATOM 882 C CA . GLY A 1 113 ? 8.930 7.428 1.279 1.00 85.38 113 GLY A CA 1
ATOM 883 C C . GLY A 1 113 ? 7.634 7.146 2.049 1.00 85.38 113 GLY A C 1
ATOM 884 O O . GLY A 1 113 ? 7.201 8.005 2.810 1.00 85.38 113 GLY A O 1
ATOM 885 N N . HIS A 1 114 ? 7.082 5.932 1.955 1.00 81.31 114 HIS A N 1
ATOM 886 C CA . HIS A 1 114 ? 5.971 5.473 2.796 1.00 81.31 114 HIS A CA 1
ATOM 887 C C . HIS A 1 114 ? 6.393 4.478 3.871 1.00 81.31 114 HIS A C 1
ATOM 889 O O . HIS A 1 114 ? 5.621 4.182 4.773 1.00 81.31 114 HIS A O 1
ATOM 895 N N . GLU A 1 115 ? 7.617 3.976 3.816 1.00 83.44 115 GLU A N 1
ATOM 896 C CA . GLU A 1 115 ? 8.166 3.025 4.778 1.00 83.44 115 GLU A CA 1
ATOM 897 C C . GLU A 1 115 ? 9.648 3.349 5.046 1.00 83.44 115 GLU A C 1
ATOM 899 O O . GLU A 1 115 ? 10.291 4.001 4.214 1.00 83.44 115 GLU A O 1
ATOM 904 N N . PRO A 1 116 ? 10.222 2.923 6.192 1.00 81.56 116 PRO A N 1
ATOM 905 C CA . PRO A 1 116 ? 11.612 3.215 6.534 1.00 81.56 116 PRO A CA 1
ATOM 906 C C . PRO A 1 116 ? 12.607 2.717 5.474 1.00 81.56 116 PRO A C 1
ATOM 908 O O . PRO A 1 116 ? 12.918 1.527 5.383 1.00 81.56 116 PRO A O 1
ATOM 911 N N . PHE A 1 117 ? 13.160 3.649 4.701 1.00 85.38 117 PHE A N 1
ATOM 912 C CA . PHE A 1 117 ? 14.157 3.382 3.670 1.00 85.38 117 PHE A CA 1
ATOM 913 C C . PHE A 1 117 ? 15.204 4.500 3.628 1.00 85.38 117 PHE A C 1
ATOM 915 O O . PHE A 1 117 ? 14.980 5.600 4.125 1.00 85.38 117 PHE A O 1
ATOM 922 N N . VAL A 1 118 ? 16.383 4.201 3.075 1.00 83.31 118 VAL A N 1
ATOM 923 C CA . VAL A 1 118 ? 17.529 5.133 3.071 1.00 83.31 118 VAL A CA 1
ATOM 924 C C . VAL A 1 118 ? 17.301 6.373 2.199 1.00 83.31 118 VAL A C 1
ATOM 926 O O . VAL A 1 118 ? 17.946 7.393 2.417 1.00 83.31 118 VAL A O 1
ATOM 929 N N . TYR A 1 119 ? 16.380 6.280 1.241 1.00 85.00 119 TYR A N 1
ATOM 930 C CA . TYR A 1 119 ? 15.933 7.368 0.376 1.00 85.00 119 TYR A CA 1
ATOM 931 C C . TYR A 1 119 ? 14.404 7.393 0.383 1.00 85.00 119 TYR A C 1
ATOM 933 O O . TYR A 1 119 ? 13.776 6.351 0.534 1.00 85.00 119 TYR A O 1
ATOM 941 N N . ASP A 1 120 ? 13.791 8.554 0.213 1.00 86.94 120 ASP A N 1
ATOM 942 C CA . ASP A 1 120 ? 12.336 8.734 0.278 1.00 86.94 120 ASP A CA 1
ATOM 943 C C . ASP A 1 120 ? 11.689 8.972 -1.096 1.00 86.94 120 ASP A C 1
ATOM 945 O O . ASP A 1 120 ? 10.463 8.997 -1.202 1.00 86.94 120 ASP A O 1
ATOM 949 N N . PHE A 1 121 ? 12.494 9.146 -2.147 1.00 91.62 121 PHE A N 1
ATOM 950 C CA . PHE A 1 121 ? 12.024 9.392 -3.506 1.00 91.62 121 PHE A CA 1
ATOM 951 C C . PHE A 1 121 ? 13.058 8.965 -4.549 1.00 91.62 121 PHE A C 1
ATOM 953 O O . PHE A 1 121 ? 14.257 9.197 -4.383 1.00 91.62 121 PHE A O 1
ATOM 960 N N . TRP A 1 122 ? 12.596 8.358 -5.639 1.00 94.62 122 TRP A N 1
ATOM 961 C CA . TRP A 1 122 ? 13.379 8.149 -6.850 1.00 94.62 122 TRP A CA 1
ATOM 962 C C . TRP A 1 122 ? 12.475 7.808 -8.032 1.00 94.62 122 TRP A C 1
ATOM 964 O O . TRP A 1 122 ? 11.826 6.764 -8.022 1.00 94.62 122 TRP A O 1
ATOM 974 N N . PHE A 1 123 ? 12.510 8.654 -9.059 1.00 97.62 123 PHE A N 1
ATOM 975 C CA . PHE A 1 123 ? 11.944 8.394 -10.379 1.00 97.62 123 PHE A CA 1
ATOM 976 C C . PHE A 1 123 ? 13.073 8.358 -11.403 1.00 97.62 123 PHE A C 1
ATOM 978 O O . PHE A 1 123 ? 13.874 9.294 -11.471 1.00 97.62 123 PHE A O 1
ATOM 985 N N . GLY A 1 124 ? 13.148 7.306 -12.214 1.00 96.81 124 GLY A N 1
ATOM 986 C CA . GLY A 1 124 ? 14.237 7.196 -13.177 1.00 96.81 124 GLY A CA 1
ATOM 987 C C . GLY A 1 124 ? 14.143 6.030 -14.146 1.00 96.81 124 GLY A C 1
ATOM 988 O O . GLY A 1 124 ? 13.091 5.426 -14.346 1.00 96.81 124 GLY A O 1
ATOM 989 N N . ASN A 1 125 ? 15.276 5.735 -14.770 1.00 95.94 125 ASN A N 1
ATOM 990 C CA . ASN A 1 125 ? 15.457 4.642 -15.714 1.00 95.94 125 ASN A CA 1
ATOM 991 C C . ASN A 1 125 ? 16.638 3.773 -15.260 1.00 95.94 125 ASN A C 1
ATOM 993 O O . ASN A 1 125 ? 17.765 4.259 -15.159 1.00 95.94 125 ASN A O 1
ATOM 997 N N . GLU A 1 126 ? 16.391 2.492 -14.990 1.00 91.50 126 GLU A N 1
ATOM 998 C CA . GLU A 1 126 ? 17.400 1.556 -14.475 1.00 91.50 126 GLU A CA 1
ATOM 999 C C . GLU A 1 126 ? 18.473 1.195 -15.502 1.00 91.50 126 GLU A C 1
ATOM 1001 O O . GLU A 1 126 ? 19.577 0.800 -15.129 1.00 91.50 126 GLU A O 1
ATOM 1006 N N . MET A 1 127 ? 18.180 1.367 -16.792 1.00 87.81 127 MET A N 1
ATOM 1007 C CA . MET A 1 127 ? 19.100 1.024 -17.875 1.00 87.81 127 MET A CA 1
ATOM 1008 C C . MET A 1 127 ? 20.030 2.175 -18.234 1.00 87.81 127 MET A C 1
ATOM 1010 O O . MET A 1 127 ? 21.201 1.952 -18.543 1.00 87.81 127 MET A O 1
ATOM 1014 N N . THR A 1 128 ? 19.514 3.405 -18.230 1.00 91.56 128 THR A N 1
ATOM 1015 C CA . THR A 1 128 ? 20.280 4.599 -18.621 1.00 91.56 128 THR A CA 1
ATOM 1016 C C . THR A 1 128 ? 20.831 5.371 -17.425 1.00 91.56 128 THR A C 1
ATOM 1018 O O . THR A 1 128 ? 21.779 6.138 -17.585 1.00 91.56 128 THR A O 1
ATOM 1021 N N . GLY A 1 129 ? 20.266 5.177 -16.229 1.00 90.94 129 GLY A N 1
ATOM 1022 C CA . GLY A 1 129 ? 20.579 5.964 -15.036 1.00 90.94 129 GLY A CA 1
ATOM 1023 C C . GLY A 1 129 ? 19.989 7.378 -15.057 1.00 90.94 129 GLY A C 1
ATOM 1024 O O . GLY A 1 129 ? 20.358 8.206 -14.222 1.00 90.94 129 GLY A O 1
ATOM 1025 N N . GLU A 1 130 ? 19.102 7.682 -16.009 1.00 94.88 130 GLU A N 1
ATOM 1026 C CA . GLU A 1 130 ? 18.392 8.960 -16.056 1.00 94.88 130 GLU A CA 1
ATOM 1027 C C . GLU A 1 130 ? 17.443 9.105 -14.863 1.00 94.88 130 GLU A C 1
ATOM 1029 O O . GLU A 1 130 ? 16.821 8.137 -14.427 1.00 94.88 130 GLU A O 1
ATOM 1034 N N . ASN A 1 131 ? 17.311 10.335 -14.363 1.00 96.88 131 ASN A N 1
ATOM 1035 C CA . ASN A 1 131 ? 16.332 10.686 -13.339 1.00 96.88 131 ASN A CA 1
ATOM 1036 C C . ASN A 1 131 ? 15.221 11.525 -13.966 1.00 96.88 131 ASN A C 1
ATOM 1038 O O . ASN A 1 131 ? 15.487 12.395 -14.800 1.00 96.88 131 ASN A O 1
ATOM 1042 N N . TYR A 1 132 ? 13.996 11.308 -13.507 1.00 96.06 132 TYR A N 1
ATOM 1043 C CA . TYR A 1 132 ? 12.824 12.068 -13.914 1.00 96.06 132 TYR A CA 1
ATOM 1044 C C . TYR A 1 132 ? 12.248 12.820 -12.716 1.00 96.06 132 TYR A C 1
ATOM 1046 O O . TYR A 1 132 ? 12.398 12.413 -11.567 1.00 96.06 132 TYR A O 1
ATOM 1054 N N . THR A 1 133 ? 11.596 13.949 -12.980 1.00 95.25 133 THR A N 1
ATOM 1055 C CA . THR A 1 133 ? 10.842 14.684 -11.954 1.00 95.25 133 THR A CA 1
ATOM 1056 C C . THR A 1 133 ? 9.395 14.213 -11.867 1.00 95.25 133 THR A C 1
ATOM 1058 O O . THR A 1 133 ? 8.780 14.344 -10.817 1.00 95.25 133 THR A O 1
ATOM 1061 N N . THR A 1 134 ? 8.855 13.680 -12.965 1.00 96.25 134 THR A N 1
ATOM 1062 C CA . THR A 1 134 ? 7.500 13.135 -13.074 1.00 96.25 134 THR A CA 1
ATOM 1063 C C . THR A 1 134 ? 7.406 12.224 -14.302 1.00 96.25 134 THR A C 1
ATOM 1065 O O . THR A 1 134 ? 8.098 12.434 -15.303 1.00 96.25 134 THR A O 1
ATOM 1068 N N . PHE A 1 135 ? 6.540 11.225 -14.215 1.00 97.44 135 PHE A N 1
ATOM 1069 C CA . PHE A 1 135 ? 6.031 10.381 -15.289 1.00 97.44 135 PHE A CA 1
ATOM 1070 C C . PHE A 1 135 ? 4.642 10.827 -15.778 1.00 97.44 135 PHE A C 1
ATOM 1072 O O . PHE A 1 135 ? 4.147 10.278 -16.763 1.00 97.44 135 PHE A O 1
ATOM 1079 N N . GLN A 1 136 ? 4.006 11.820 -15.144 1.00 94.31 136 GLN A N 1
ATOM 1080 C CA . GLN A 1 136 ? 2.707 12.347 -15.568 1.00 94.31 136 GLN A CA 1
ATOM 1081 C C . GLN A 1 136 ? 2.793 13.029 -16.936 1.00 94.31 136 GLN A C 1
ATOM 1083 O O . GLN A 1 136 ? 3.468 14.041 -17.120 1.00 94.31 136 GLN A O 1
ATOM 1088 N N . ARG A 1 137 ? 2.058 12.477 -17.906 1.00 95.88 137 ARG A N 1
ATOM 1089 C CA . ARG A 1 137 ? 1.973 12.960 -19.294 1.00 95.88 137 ARG A CA 1
ATOM 1090 C C . ARG A 1 137 ? 0.549 13.356 -19.685 1.00 95.88 137 ARG A C 1
ATOM 1092 O O . ARG A 1 137 ? 0.332 13.829 -20.798 1.00 95.88 137 ARG A O 1
ATOM 1099 N N . GLY A 1 138 ? -0.416 13.175 -18.783 1.00 90.19 138 GLY A N 1
ATOM 1100 C CA . GLY A 1 138 ? -1.832 13.443 -19.039 1.00 90.19 138 GLY A CA 1
ATOM 1101 C C . GLY A 1 138 ? -2.519 12.322 -19.820 1.00 90.19 138 GLY A C 1
ATOM 1102 O O . GLY A 1 138 ? -3.540 12.558 -20.463 1.00 90.19 138 GLY A O 1
ATOM 1103 N N . THR A 1 139 ? -1.965 11.107 -19.781 1.00 92.81 139 THR A N 1
ATOM 1104 C CA . THR A 1 139 ? -2.575 9.926 -20.402 1.00 92.81 139 THR A CA 1
ATOM 1105 C C . THR A 1 139 ? -3.895 9.602 -19.700 1.00 92.81 139 THR A C 1
ATOM 1107 O O . THR A 1 139 ? -3.980 9.693 -18.478 1.00 92.81 139 THR A O 1
ATOM 1110 N N . ILE A 1 140 ? -4.934 9.230 -20.446 1.00 91.56 140 ILE A N 1
ATOM 1111 C CA . ILE A 1 140 ? -6.216 8.820 -19.859 1.00 91.56 140 ILE A CA 1
ATOM 1112 C C . ILE A 1 140 ? -6.220 7.299 -19.714 1.00 91.56 140 ILE A C 1
ATOM 1114 O O . ILE A 1 140 ? -6.120 6.575 -20.708 1.00 91.56 140 ILE A O 1
ATOM 1118 N N . PHE A 1 141 ? -6.364 6.819 -18.484 1.00 92.50 141 PHE A N 1
ATOM 1119 C CA . PHE A 1 141 ? -6.421 5.401 -18.150 1.00 92.50 141 PHE A CA 1
ATOM 1120 C C . PHE A 1 141 ? -7.846 4.936 -17.861 1.00 92.50 141 PHE A C 1
ATOM 1122 O O . PHE A 1 141 ? -8.790 5.721 -17.765 1.00 92.50 141 PHE A O 1
ATOM 1129 N N . TYR A 1 142 ? -8.009 3.620 -17.717 1.00 91.06 142 TYR A N 1
ATOM 1130 C CA . TYR A 1 142 ? -9.289 3.034 -17.339 1.00 91.06 142 TYR A CA 1
ATOM 1131 C C . TYR A 1 142 ? -9.823 3.644 -16.039 1.00 91.06 142 TYR A C 1
ATOM 1133 O O . TYR A 1 142 ? -10.966 4.085 -16.025 1.00 91.06 142 TYR A O 1
ATOM 1141 N N . GLY A 1 143 ? -8.994 3.741 -14.996 1.00 84.38 143 GLY A N 1
ATOM 1142 C CA . GLY A 1 143 ? -9.365 4.307 -13.698 1.00 84.38 143 GLY A CA 1
ATOM 1143 C C . GLY A 1 143 ? -9.693 5.804 -13.708 1.00 84.38 143 GLY A C 1
ATOM 1144 O O . GLY A 1 143 ? -10.322 6.275 -12.769 1.00 84.38 143 GLY A O 1
ATOM 1145 N N . ASP A 1 144 ? -9.337 6.550 -14.762 1.00 84.44 144 ASP A N 1
ATOM 1146 C CA . ASP A 1 144 ? -9.781 7.944 -14.927 1.00 84.44 144 ASP A CA 1
ATOM 1147 C C . ASP A 1 144 ? -11.257 8.011 -15.359 1.00 84.44 144 ASP A C 1
ATOM 1149 O O . ASP A 1 144 ? -12.033 8.817 -14.849 1.00 84.44 144 ASP A O 1
ATOM 1153 N N . ASN A 1 145 ? -11.656 7.147 -16.301 1.00 80.19 145 ASN A N 1
ATOM 1154 C CA . ASN A 1 145 ? -13.014 7.111 -16.868 1.00 80.19 145 ASN A CA 1
ATOM 1155 C C . ASN A 1 145 ? -13.978 6.274 -16.028 1.00 80.19 145 ASN A C 1
ATOM 1157 O O . ASN A 1 145 ? -15.151 6.601 -15.885 1.00 80.19 145 ASN A O 1
ATOM 1161 N N . ASN A 1 146 ? -13.445 5.194 -15.472 1.00 67.50 146 ASN A N 1
ATOM 1162 C CA . ASN A 1 146 ? -14.030 4.417 -14.405 1.00 67.50 146 ASN A CA 1
ATOM 1163 C C . ASN A 1 146 ? -13.354 4.822 -13.113 1.00 67.50 146 ASN A C 1
ATOM 1165 O O . ASN A 1 146 ? -12.975 3.950 -12.330 1.00 67.50 146 ASN A O 1
ATOM 1169 N N . LYS A 1 147 ? -13.270 6.139 -12.860 1.00 52.78 147 LYS A N 1
ATOM 1170 C CA . LYS A 1 147 ? -13.462 6.596 -11.491 1.00 52.78 147 LYS A CA 1
ATOM 1171 C C . LYS A 1 147 ? -14.679 5.813 -11.039 1.00 52.78 147 LYS A C 1
ATOM 1173 O O . LYS A 1 147 ? -15.787 6.097 -11.501 1.00 52.78 147 LYS A O 1
ATOM 1178 N N . ILE A 1 148 ? -14.446 4.754 -10.256 1.00 47.06 148 ILE A N 1
ATOM 1179 C CA . ILE A 1 148 ? -15.473 4.122 -9.449 1.00 47.06 148 ILE A CA 1
ATOM 1180 C C . ILE A 1 148 ? -16.196 5.329 -8.918 1.00 47.06 148 ILE A C 1
ATOM 1182 O O . ILE A 1 148 ? -15.541 6.227 -8.376 1.00 47.06 148 ILE A O 1
ATOM 1186 N N . SER A 1 149 ? -17.464 5.434 -9.304 1.00 41.59 149 SER A N 1
ATOM 1187 C CA . SER A 1 149 ? -18.279 6.584 -9.000 1.00 41.59 149 SER A CA 1
AT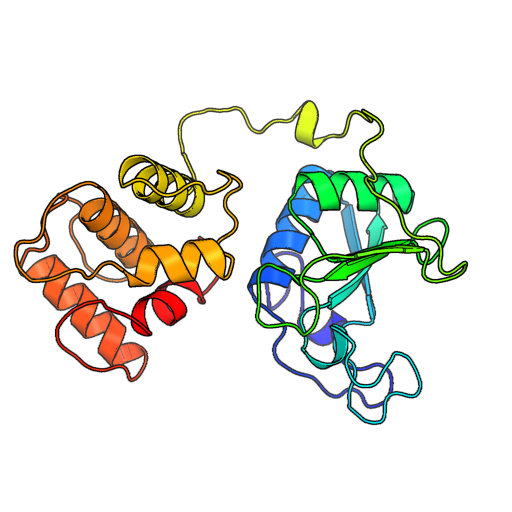OM 1188 C C . SER A 1 149 ? -17.899 7.045 -7.604 1.00 41.59 149 SER A C 1
ATOM 1190 O O . SER A 1 149 ? -17.807 6.210 -6.702 1.00 41.59 149 SER A O 1
ATOM 1192 N N . GLU A 1 150 ? -17.593 8.334 -7.452 1.00 44.12 150 GLU A N 1
ATOM 1193 C CA . GLU A 1 150 ? -17.521 9.029 -6.166 1.00 44.12 150 GLU A CA 1
ATOM 1194 C C . GLU A 1 150 ? -18.910 8.930 -5.494 1.00 44.12 150 GLU A C 1
ATOM 1196 O O . GLU A 1 150 ? -19.613 9.904 -5.256 1.00 44.12 150 GLU A O 1
ATOM 1201 N N . THR A 1 151 ? -19.359 7.704 -5.256 1.00 37.75 151 THR A N 1
ATOM 1202 C CA . THR A 1 151 ? -20.545 7.283 -4.551 1.00 37.75 151 THR A CA 1
ATOM 1203 C C . THR A 1 151 ? -20.036 6.873 -3.190 1.00 37.75 151 THR A C 1
ATOM 1205 O O . THR A 1 151 ? -19.792 5.706 -2.914 1.00 37.75 151 THR A O 1
ATOM 1208 N N . THR A 1 152 ? -19.861 7.891 -2.356 1.00 41.44 152 THR A N 1
ATOM 1209 C CA . THR A 1 152 ? -20.334 7.864 -0.968 1.00 41.44 152 THR A CA 1
ATOM 1210 C C . THR A 1 152 ? -19.772 6.819 -0.003 1.00 41.44 152 THR A C 1
ATOM 1212 O O . THR A 1 152 ? -20.345 6.677 1.070 1.00 41.44 152 THR A O 1
ATOM 1215 N N . ASP A 1 153 ? -18.639 6.181 -0.279 1.00 48.28 153 ASP A N 1
ATOM 1216 C CA . ASP A 1 153 ? -17.826 5.589 0.786 1.00 48.28 153 ASP A CA 1
ATOM 1217 C C . ASP A 1 153 ? -16.377 6.039 0.626 1.00 48.28 153 ASP A C 1
ATOM 1219 O O . ASP A 1 153 ? -15.607 5.505 -0.169 1.00 48.28 153 ASP A O 1
ATOM 1223 N N . ASP A 1 154 ? -15.999 7.070 1.386 1.00 72.31 154 ASP A N 1
ATOM 1224 C CA . ASP A 1 154 ? -14.593 7.243 1.722 1.00 72.31 154 ASP A CA 1
ATOM 1225 C C . ASP A 1 154 ? -14.126 5.923 2.350 1.00 72.31 154 ASP A C 1
ATOM 1227 O O . ASP A 1 154 ? -14.683 5.499 3.370 1.00 72.31 154 ASP A O 1
ATOM 1231 N N . THR A 1 155 ? -13.129 5.265 1.750 1.00 82.75 155 THR A N 1
ATOM 1232 C CA . THR A 1 155 ? -12.466 4.116 2.381 1.00 82.75 155 THR A CA 1
ATOM 1233 C C . THR A 1 155 ? -12.046 4.491 3.802 1.00 82.75 155 THR A C 1
ATOM 1235 O O . THR A 1 155 ? -11.864 5.676 4.112 1.00 82.75 155 THR A O 1
ATOM 1238 N N . LEU A 1 156 ? -11.888 3.511 4.696 1.00 88.12 156 LEU A N 1
ATOM 1239 C CA . LEU A 1 156 ? -11.457 3.812 6.064 1.00 88.12 156 LEU A CA 1
ATOM 1240 C C . LEU A 1 156 ? -10.135 4.590 6.063 1.00 88.12 156 LEU A C 1
ATOM 1242 O O . LEU A 1 156 ? -9.958 5.500 6.867 1.00 88.12 156 LEU A O 1
ATOM 1246 N N . GLU A 1 157 ? -9.247 4.321 5.118 1.00 88.50 157 GLU A N 1
ATOM 1247 C CA . GLU A 1 157 ? -7.989 5.035 4.948 1.00 88.50 157 GLU A CA 1
ATOM 1248 C C . GLU A 1 157 ? -8.202 6.502 4.552 1.00 88.50 157 GLU A C 1
ATOM 1250 O O . GLU A 1 157 ? -7.642 7.392 5.193 1.00 88.50 157 GLU A O 1
ATOM 1255 N N . ASN A 1 158 ? -9.069 6.774 3.569 1.00 89.19 158 ASN A N 1
ATOM 1256 C CA . ASN A 1 158 ? -9.417 8.143 3.177 1.00 89.19 158 ASN A CA 1
ATOM 1257 C C . ASN A 1 158 ? -10.093 8.898 4.329 1.00 89.19 158 ASN A C 1
ATOM 1259 O O . ASN A 1 158 ? -9.786 10.068 4.565 1.00 89.19 158 ASN A O 1
ATOM 1263 N N . LYS A 1 159 ? -10.994 8.236 5.073 1.00 92.50 159 LYS A N 1
ATOM 1264 C CA . LYS A 1 159 ? -11.637 8.809 6.268 1.00 92.50 159 LYS A CA 1
ATOM 1265 C C . LYS A 1 159 ? -10.592 9.197 7.306 1.00 92.50 159 LYS A C 1
ATOM 1267 O O . LYS A 1 159 ? -10.628 10.321 7.796 1.00 92.50 159 LYS A O 1
ATOM 1272 N N . LEU A 1 160 ? -9.642 8.310 7.602 1.00 93.94 160 LEU A N 1
ATOM 1273 C CA . LEU A 1 160 ? -8.561 8.587 8.544 1.00 93.94 160 LEU A CA 1
ATOM 1274 C C . LEU A 1 160 ? -7.734 9.802 8.112 1.00 93.94 160 LEU A C 1
ATOM 1276 O O . LEU A 1 160 ? -7.544 10.721 8.905 1.00 93.94 160 LEU A O 1
ATOM 1280 N N . GLN A 1 161 ? -7.274 9.835 6.859 1.00 93.75 161 GLN A N 1
ATOM 1281 C CA . GLN A 1 161 ? -6.468 10.945 6.340 1.00 93.75 161 GLN A CA 1
ATOM 1282 C C . GLN A 1 161 ? -7.227 12.279 6.425 1.00 93.75 161 GLN A C 1
ATOM 1284 O O . GLN A 1 161 ? -6.663 13.281 6.861 1.00 93.75 161 GLN A O 1
ATOM 1289 N N . LYS A 1 162 ? -8.532 12.294 6.118 1.00 94.44 162 LYS A N 1
ATOM 1290 C CA . LYS A 1 162 ? -9.387 13.482 6.295 1.00 94.44 162 LYS A CA 1
ATOM 1291 C C . LYS A 1 162 ? -9.539 13.887 7.762 1.00 94.44 162 LYS A C 1
ATOM 1293 O O . LYS A 1 162 ? -9.440 15.072 8.068 1.00 94.44 162 LYS A O 1
ATOM 1298 N N . ILE A 1 163 ? -9.748 12.929 8.668 1.00 95.75 163 ILE A N 1
ATOM 1299 C CA . ILE A 1 163 ? -9.847 13.182 10.116 1.00 95.75 163 ILE A CA 1
ATOM 1300 C C . ILE A 1 163 ? -8.555 13.820 10.637 1.00 95.75 163 ILE A C 1
ATOM 1302 O O . ILE A 1 163 ? -8.612 14.789 11.394 1.00 95.75 163 ILE A O 1
ATOM 1306 N N . LEU A 1 164 ? -7.392 13.313 10.224 1.00 96.69 164 LEU A N 1
ATOM 1307 C CA . LEU A 1 164 ? -6.097 13.877 10.602 1.00 96.69 164 LEU A CA 1
ATOM 1308 C C . LEU A 1 164 ? -5.897 15.269 9.981 1.00 96.69 164 LEU A C 1
ATOM 1310 O O . LEU A 1 164 ? -5.541 16.206 10.690 1.00 96.69 164 LEU A O 1
ATOM 1314 N N . ASN A 1 165 ? -6.243 15.483 8.712 1.00 95.62 165 ASN A N 1
ATOM 1315 C CA . ASN A 1 165 ? -6.180 16.821 8.110 1.00 95.62 165 ASN A CA 1
ATOM 1316 C C . ASN A 1 165 ? -7.065 17.841 8.845 1.00 95.62 165 ASN A C 1
ATOM 1318 O O . ASN A 1 165 ? -6.627 18.955 9.129 1.00 95.62 165 ASN A O 1
ATOM 1322 N N . ASN A 1 166 ? -8.271 17.444 9.262 1.00 95.62 166 ASN A N 1
ATOM 1323 C CA . ASN A 1 166 ? -9.151 18.280 10.087 1.00 95.62 166 ASN A CA 1
ATOM 1324 C C . ASN A 1 166 ? -8.557 18.595 11.471 1.00 95.62 166 ASN A C 1
ATOM 1326 O O . ASN A 1 166 ? -8.921 19.596 12.089 1.00 95.62 166 ASN A O 1
ATOM 1330 N N . LYS A 1 167 ? -7.636 17.759 11.960 1.00 95.81 167 LYS A N 1
ATOM 1331 C CA . LYS A 1 167 ? -6.881 17.970 13.201 1.00 95.81 167 LYS A CA 1
ATOM 1332 C C . LYS A 1 167 ? -5.612 18.815 13.012 1.00 95.81 167 LYS A C 1
ATOM 1334 O O . LYS A 1 167 ? -4.975 19.148 14.008 1.00 95.81 167 LYS A O 1
ATOM 1339 N N . GLY A 1 168 ? -5.287 19.218 11.781 1.00 96.12 168 GLY A N 1
ATOM 1340 C CA . GLY A 1 168 ? -4.205 20.158 11.467 1.00 96.12 168 GLY A CA 1
ATOM 1341 C C . GLY A 1 168 ? -3.018 19.568 10.704 1.00 96.12 168 GLY A C 1
ATOM 1342 O O . GLY A 1 168 ? -2.048 20.290 10.476 1.00 96.12 168 GLY A O 1
ATOM 1343 N N . TYR A 1 169 ? -3.078 18.296 10.302 1.00 96.06 169 TYR A N 1
ATOM 1344 C CA . TYR A 1 169 ? -2.060 17.684 9.441 1.00 96.06 169 TYR A CA 1
ATOM 1345 C C . TYR A 1 169 ? -2.282 18.044 7.961 1.00 96.06 169 TYR A C 1
ATOM 1347 O O . TYR A 1 169 ? -3.310 18.610 7.586 1.00 96.06 169 TYR A O 1
ATOM 1355 N N . ASN A 1 170 ? -1.292 17.749 7.116 1.00 92.94 170 ASN A N 1
ATOM 1356 C CA . ASN A 1 170 ? -1.328 18.018 5.676 1.00 92.94 170 ASN A CA 1
ATOM 1357 C C . ASN A 1 170 ? -0.964 16.752 4.889 1.00 92.94 170 ASN A C 1
ATOM 1359 O O . ASN A 1 170 ? 0.108 16.661 4.289 1.00 92.94 170 ASN A O 1
ATOM 1363 N N . LEU A 1 171 ? -1.852 15.764 4.966 1.00 89.06 171 LEU A N 1
ATOM 1364 C CA . LEU A 1 171 ? -1.771 14.476 4.291 1.00 89.06 171 LEU A CA 1
ATOM 1365 C C . LEU A 1 171 ? -2.462 14.524 2.928 1.00 89.06 171 LEU A C 1
ATOM 1367 O O . LEU A 1 171 ? -3.544 15.104 2.789 1.00 89.06 171 LEU A O 1
ATOM 1371 N N . ASP A 1 172 ? -1.887 13.818 1.960 1.00 86.94 172 ASP A N 1
ATOM 1372 C CA . ASP A 1 172 ? -2.602 13.444 0.745 1.00 86.94 172 ASP A CA 1
ATOM 1373 C C . ASP A 1 172 ? -3.748 12.483 1.107 1.00 86.94 172 ASP A C 1
ATOM 1375 O O . ASP A 1 172 ? -3.591 11.597 1.946 1.00 86.94 172 ASP A O 1
ATOM 1379 N N . VAL A 1 173 ? -4.927 12.678 0.507 1.00 85.94 173 VAL A N 1
ATOM 1380 C CA . VAL A 1 173 ? -6.097 11.803 0.713 1.00 85.94 173 VAL A CA 1
ATOM 1381 C C . VAL A 1 173 ? -6.154 10.789 -0.428 1.00 85.94 173 VAL A C 1
ATOM 1383 O O . VAL A 1 173 ? -6.950 10.911 -1.359 1.00 85.94 173 VAL A O 1
ATOM 1386 N N . ASP A 1 174 ? -5.230 9.838 -0.384 1.00 77.31 174 ASP A N 1
ATOM 1387 C CA . ASP A 1 174 ? -4.959 8.833 -1.422 1.00 77.31 174 ASP A CA 1
ATOM 1388 C C . ASP A 1 174 ? -5.279 7.389 -0.972 1.00 77.31 174 ASP A C 1
ATOM 1390 O O . ASP A 1 174 ? -5.153 6.416 -1.733 1.00 77.31 174 ASP A O 1
ATOM 1394 N N . GLY A 1 175 ? -5.697 7.231 0.283 1.00 82.25 175 GLY A N 1
ATOM 1395 C CA . GLY A 1 175 ? -6.039 5.962 0.907 1.00 82.25 175 GLY A CA 1
ATOM 1396 C C . GLY A 1 175 ? -4.815 5.086 1.151 1.00 82.25 175 GLY A C 1
ATOM 1397 O O . GLY A 1 175 ? -4.921 3.857 1.122 1.00 82.25 175 GLY A O 1
ATOM 1398 N N . ILE A 1 176 ? -3.629 5.681 1.268 1.00 82.25 176 ILE A N 1
ATOM 1399 C CA . ILE A 1 176 ? -2.356 5.009 1.527 1.00 82.25 176 ILE A CA 1
ATOM 1400 C C . ILE A 1 176 ? -1.933 5.336 2.951 1.00 82.25 176 ILE A C 1
ATOM 1402 O O . ILE A 1 176 ? -1.570 6.462 3.280 1.00 82.25 176 ILE A O 1
ATOM 1406 N N . ILE A 1 177 ? -1.931 4.324 3.817 1.00 85.06 177 ILE A N 1
ATOM 1407 C CA . ILE A 1 177 ? -1.462 4.493 5.195 1.00 85.06 177 ILE A CA 1
ATOM 1408 C C . ILE A 1 177 ? 0.047 4.265 5.250 1.00 85.06 177 ILE A C 1
ATOM 1410 O O . ILE A 1 177 ? 0.533 3.234 5.712 1.00 85.06 177 ILE A O 1
ATOM 1414 N N . GLY A 1 178 ? 0.784 5.241 4.721 1.00 81.69 178 GLY A N 1
ATOM 1415 C CA . GLY A 1 178 ? 2.240 5.291 4.791 1.00 81.69 178 GLY A CA 1
ATOM 1416 C C . GLY A 1 178 ? 2.755 5.750 6.159 1.00 81.69 178 GLY A C 1
ATOM 1417 O O . GLY A 1 178 ? 2.001 6.066 7.081 1.00 81.69 178 GLY A O 1
ATOM 1418 N N . ASN A 1 179 ? 4.076 5.835 6.287 1.00 82.25 179 ASN A N 1
ATOM 1419 C CA . ASN A 1 179 ? 4.771 6.187 7.522 1.00 82.25 179 ASN A CA 1
ATOM 1420 C C . ASN A 1 179 ? 4.406 7.586 8.034 1.00 82.25 179 ASN A C 1
ATOM 1422 O O . ASN A 1 179 ? 4.412 7.779 9.245 1.00 82.25 179 ASN A O 1
ATOM 1426 N N . ILE A 1 180 ? 4.071 8.537 7.153 1.00 86.31 180 ILE A N 1
ATOM 1427 C CA . ILE A 1 180 ? 3.623 9.879 7.560 1.00 86.31 180 ILE A CA 1
ATOM 1428 C C . ILE A 1 180 ? 2.242 9.775 8.215 1.00 86.31 180 ILE A C 1
ATOM 1430 O O . ILE A 1 180 ? 2.114 10.102 9.387 1.00 86.31 180 ILE A O 1
ATOM 1434 N N . THR A 1 181 ? 1.249 9.195 7.532 1.00 90.88 181 THR A N 1
ATOM 1435 C CA . THR A 1 181 ? -0.098 8.995 8.099 1.00 90.88 181 THR A CA 1
ATOM 1436 C C . THR A 1 181 ? -0.071 8.180 9.392 1.00 90.88 181 THR A C 1
ATOM 1438 O O . THR A 1 181 ? -0.764 8.514 10.349 1.00 90.88 181 THR A O 1
ATOM 1441 N N . LEU A 1 182 ? 0.749 7.125 9.455 1.00 89.31 182 LEU A N 1
ATOM 1442 C CA . LEU A 1 182 ? 0.909 6.321 10.666 1.00 89.31 182 LEU A CA 1
ATOM 1443 C C . LEU A 1 182 ? 1.594 7.101 11.797 1.00 89.31 182 LEU A C 1
ATOM 1445 O O . LEU A 1 182 ? 1.245 6.910 12.958 1.00 89.31 182 LEU A O 1
ATOM 1449 N N . THR A 1 183 ? 2.576 7.948 11.481 1.00 89.94 183 THR A N 1
ATOM 1450 C CA . THR A 1 183 ? 3.221 8.833 12.464 1.00 89.94 183 THR A CA 1
ATOM 1451 C C . THR A 1 183 ? 2.218 9.834 13.021 1.00 89.94 183 THR A C 1
ATOM 1453 O O . THR A 1 183 ? 2.085 9.921 14.235 1.00 89.94 183 THR A O 1
ATOM 1456 N N . ASP A 1 184 ? 1.450 10.492 12.160 1.00 94.44 184 ASP A N 1
ATOM 1457 C CA . ASP A 1 184 ? 0.461 11.494 12.564 1.00 94.44 184 ASP A CA 1
ATOM 1458 C C . ASP A 1 184 ? -0.680 10.871 13.389 1.00 94.44 184 ASP A C 1
ATOM 1460 O O . ASP A 1 184 ? -1.142 11.446 14.372 1.00 94.44 184 ASP A O 1
ATOM 1464 N N . LEU A 1 185 ? -1.105 9.645 13.060 1.00 94.88 185 LEU A N 1
ATOM 1465 C CA . LEU A 1 185 ? -2.074 8.899 13.871 1.00 94.88 185 LEU A CA 1
ATOM 1466 C C . LEU A 1 185 ? -1.535 8.563 15.272 1.00 94.88 185 LEU A C 1
ATOM 1468 O O . LEU A 1 185 ? -2.299 8.531 16.236 1.00 94.88 185 LEU A O 1
ATOM 1472 N N . ARG A 1 186 ? -0.228 8.318 15.413 1.00 94.31 186 ARG A N 1
ATOM 1473 C CA . ARG A 1 186 ? 0.391 7.955 16.701 1.00 94.31 186 ARG A CA 1
ATOM 1474 C C . ARG A 1 186 ? 0.407 9.083 17.723 1.00 94.31 186 ARG A C 1
ATOM 1476 O O . ARG A 1 186 ? 0.607 8.786 18.899 1.00 94.31 186 ARG A O 1
ATOM 1483 N N . ASP A 1 187 ? 0.151 10.318 17.304 1.00 95.38 187 ASP A N 1
ATOM 1484 C CA . ASP A 1 187 ? -0.057 11.444 18.216 1.00 95.38 187 ASP A CA 1
ATOM 1485 C C . ASP A 1 187 ? -1.381 11.330 18.995 1.00 95.38 187 ASP A C 1
ATOM 1487 O O . ASP A 1 187 ? -1.606 12.073 19.952 1.00 95.38 187 ASP A O 1
ATOM 1491 N N . TYR A 1 188 ? -2.250 10.381 18.620 1.00 96.56 188 TYR A N 1
ATOM 1492 C CA . TYR A 1 188 ? -3.540 10.140 19.255 1.00 96.56 188 TYR A CA 1
ATOM 1493 C C . TYR A 1 188 ? -3.616 8.788 19.965 1.00 96.56 188 TYR A C 1
ATOM 1495 O O . TYR A 1 188 ? -3.027 7.781 19.554 1.00 96.56 188 TYR A O 1
ATOM 1503 N N . THR A 1 189 ? -4.419 8.773 21.023 1.00 96.75 189 THR A N 1
ATOM 1504 C CA . THR A 1 189 ? -4.838 7.590 21.774 1.00 96.75 189 THR A CA 1
ATOM 1505 C C . THR A 1 189 ? -6.357 7.438 21.692 1.00 96.75 189 THR A C 1
ATOM 1507 O O . THR A 1 189 ? -7.056 8.383 21.326 1.00 96.75 189 THR A O 1
ATOM 1510 N N . ILE A 1 190 ? -6.863 6.237 21.987 1.00 97.75 190 ILE A N 1
ATOM 1511 C CA . ILE A 1 190 ? -8.280 6.021 22.314 1.00 97.75 190 ILE A CA 1
ATOM 1512 C C . ILE A 1 190 ? -8.361 5.553 23.763 1.00 97.75 190 ILE A C 1
ATOM 1514 O O . ILE A 1 190 ? -8.013 4.409 24.081 1.00 97.75 190 ILE A O 1
ATOM 1518 N N . GLU A 1 191 ? -8.805 6.457 24.626 1.00 97.56 191 GLU A N 1
ATOM 1519 C CA . GLU A 1 191 ? -8.981 6.265 26.062 1.00 97.56 191 GLU A CA 1
ATOM 1520 C C . GLU A 1 191 ? -10.469 6.127 26.429 1.00 97.56 191 GLU A C 1
ATOM 1522 O O . GLU A 1 191 ? -11.346 6.551 25.670 1.00 97.56 191 GLU A O 1
ATOM 1527 N N . PRO A 1 192 ? -10.800 5.547 27.600 1.00 97.50 192 PRO A N 1
ATOM 1528 C CA . PRO A 1 192 ? -12.185 5.447 28.041 1.00 97.50 192 PRO A CA 1
ATOM 1529 C C . PRO A 1 192 ? -12.891 6.809 28.051 1.00 97.50 192 PRO A C 1
ATOM 1531 O O . PRO A 1 192 ? -12.434 7.753 28.697 1.00 97.50 192 PRO A O 1
ATOM 1534 N N . ASN A 1 193 ? -14.073 6.864 27.433 1.00 96.62 193 ASN A N 1
ATOM 1535 C CA . ASN A 1 193 ? -14.920 8.051 27.246 1.00 96.62 193 ASN A CA 1
ATOM 1536 C C . ASN A 1 193 ? -14.447 9.072 26.198 1.00 96.62 193 ASN A C 1
ATOM 1538 O O . ASN A 1 193 ? -15.132 10.083 26.015 1.00 96.62 193 ASN A O 1
ATOM 1542 N N . ASP A 1 194 ? -13.354 8.819 25.474 1.00 97.81 194 ASP A N 1
ATOM 1543 C CA . ASP A 1 194 ? -13.021 9.628 24.301 1.00 97.81 194 ASP A CA 1
ATOM 1544 C C . ASP A 1 194 ? -14.168 9.614 23.297 1.00 97.81 194 ASP A C 1
ATOM 1546 O O . ASP A 1 194 ? -14.857 8.610 23.118 1.00 97.81 194 ASP A O 1
ATOM 1550 N N . SER A 1 195 ? -14.377 10.731 22.608 1.00 96.94 195 SER A N 1
ATOM 1551 C CA . SER A 1 195 ? -15.435 10.829 21.609 1.00 96.94 195 SER A CA 1
ATOM 1552 C C . SER A 1 195 ? -15.022 11.660 20.404 1.00 96.94 195 SER A C 1
ATOM 1554 O O . SER A 1 195 ? -14.154 12.530 20.480 1.00 96.94 195 SER A O 1
ATOM 1556 N N . GLY A 1 196 ? -15.660 11.380 19.270 1.00 96.62 196 GLY A N 1
ATOM 1557 C CA . GLY A 1 196 ? -15.460 12.102 18.020 1.00 96.62 196 GLY A CA 1
ATOM 1558 C C . GLY A 1 196 ? -15.178 11.190 16.832 1.00 96.62 196 GLY A C 1
ATOM 1559 O O . GLY A 1 196 ? -15.342 9.970 16.886 1.00 96.62 196 GLY A O 1
ATOM 1560 N N . GLU A 1 197 ? -14.760 11.808 15.729 1.00 96.69 197 GLU A N 1
ATOM 1561 C CA . GLU A 1 197 ? -14.620 11.124 14.439 1.00 96.69 197 GLU A CA 1
ATOM 1562 C C . GLU A 1 197 ? -13.533 10.046 14.454 1.00 96.69 197 GLU A C 1
ATOM 1564 O O . GLU A 1 197 ? -13.746 8.976 13.893 1.00 96.69 197 GLU A O 1
ATOM 1569 N N . LEU A 1 198 ? -12.410 10.275 15.148 1.00 96.94 198 LEU A N 1
ATOM 1570 C CA . LEU A 1 198 ? -11.335 9.280 15.247 1.00 96.94 198 LEU A CA 1
ATOM 1571 C C . LEU A 1 198 ? -11.766 8.046 16.055 1.00 96.94 198 LEU A C 1
ATOM 1573 O O . LEU A 1 198 ? -11.469 6.916 15.668 1.00 96.94 198 LEU A O 1
ATOM 1577 N N . THR A 1 199 ? -12.516 8.245 17.141 1.00 98.00 199 THR A N 1
ATOM 1578 C CA . THR A 1 199 ? -13.093 7.148 17.929 1.00 98.00 199 THR A CA 1
ATOM 1579 C C . THR A 1 199 ? -14.080 6.346 17.095 1.00 98.00 199 THR A C 1
ATOM 1581 O O . THR A 1 199 ? -13.990 5.122 17.038 1.00 98.00 199 THR A O 1
ATOM 1584 N N . LYS A 1 200 ? -14.978 7.032 16.380 1.00 97.44 200 LYS A N 1
ATOM 1585 C CA . LYS A 1 200 ? -15.937 6.385 15.480 1.00 97.44 200 LYS A CA 1
ATOM 1586 C C . LYS A 1 200 ? -15.233 5.580 14.386 1.00 97.44 200 LYS A C 1
ATOM 1588 O O . LYS A 1 200 ? -15.572 4.424 14.161 1.00 97.44 200 LYS A O 1
ATOM 1593 N N . TRP A 1 201 ? -14.222 6.169 13.756 1.00 96.19 201 TRP A N 1
ATOM 1594 C CA . TRP A 1 201 ? -13.397 5.502 12.754 1.00 96.19 201 TRP A CA 1
ATOM 1595 C C . TRP A 1 201 ? -12.696 4.257 13.318 1.00 96.19 201 TRP A C 1
ATOM 1597 O O . TRP A 1 201 ? -12.677 3.207 12.681 1.00 96.19 201 TRP A O 1
ATOM 1607 N N . THR A 1 202 ? -12.186 4.335 14.549 1.00 96.75 202 THR A N 1
ATOM 1608 C CA . THR A 1 202 ? -11.545 3.196 15.223 1.00 96.75 202 THR A CA 1
ATOM 1609 C C . THR A 1 202 ? -12.539 2.058 15.458 1.00 96.75 202 THR A C 1
ATOM 1611 O O . THR A 1 202 ? -12.203 0.895 15.240 1.00 96.75 202 THR A O 1
ATOM 1614 N N . GLN A 1 203 ? -13.777 2.372 15.857 1.00 97.75 203 GLN A N 1
ATOM 1615 C CA . GLN A 1 203 ? -14.853 1.384 15.995 1.00 97.75 203 GLN A CA 1
ATOM 1616 C C . GLN A 1 203 ? -15.186 0.727 14.649 1.00 97.75 203 GLN A C 1
ATOM 1618 O O . GLN A 1 203 ? -15.328 -0.492 14.588 1.00 97.75 203 GLN A O 1
ATOM 1623 N N . GLU A 1 204 ? -15.278 1.509 13.568 1.00 95.19 204 GLU A N 1
ATOM 1624 C CA . GLU A 1 204 ? -15.490 0.981 12.214 1.00 95.19 204 GLU A CA 1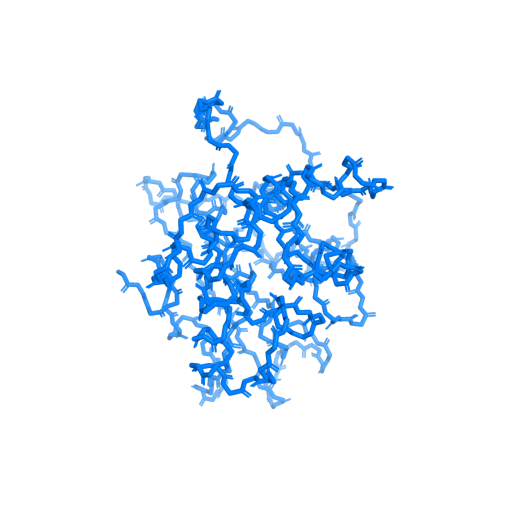
ATOM 1625 C C . GLU A 1 204 ? -14.365 0.008 11.825 1.00 95.19 204 GLU A C 1
ATOM 1627 O O . GLU A 1 204 ? -14.642 -1.120 11.414 1.00 95.19 204 GLU A O 1
ATOM 1632 N N . LEU A 1 205 ? -13.104 0.388 12.050 1.00 93.69 205 LEU A N 1
ATOM 1633 C CA . LEU A 1 205 ? -11.947 -0.463 11.777 1.00 93.69 205 LEU A CA 1
ATOM 1634 C C . LEU A 1 205 ? -11.973 -1.754 12.608 1.00 93.69 205 LEU A C 1
ATOM 1636 O O . LEU A 1 205 ? -11.863 -2.846 12.052 1.00 93.69 205 LEU A O 1
ATOM 1640 N N . LEU A 1 206 ? -12.176 -1.664 13.925 1.00 94.81 206 LEU A N 1
ATOM 1641 C CA . LEU A 1 206 ? -12.289 -2.832 14.808 1.00 94.81 206 LEU A CA 1
ATOM 1642 C C . LEU A 1 206 ? -13.412 -3.776 14.361 1.00 94.81 206 LEU A C 1
ATOM 1644 O O . LEU A 1 206 ? -13.219 -4.994 14.358 1.00 94.81 206 LEU A O 1
ATOM 1648 N N . LYS A 1 207 ? -14.553 -3.226 13.926 1.00 94.50 207 LYS A N 1
ATOM 1649 C CA . LYS A 1 207 ? -15.680 -4.010 13.417 1.00 94.50 207 LYS A CA 1
ATOM 1650 C C . LYS A 1 207 ? -15.291 -4.813 12.184 1.00 94.50 207 LYS A C 1
ATOM 1652 O O . LYS A 1 207 ? -15.578 -6.008 12.133 1.00 94.50 207 LYS A O 1
ATOM 1657 N N . VAL A 1 208 ? -14.610 -4.191 11.217 1.00 89.81 208 VAL A N 1
ATOM 1658 C CA . VAL A 1 208 ? -14.147 -4.909 10.019 1.00 89.81 208 VAL A CA 1
ATOM 1659 C C . VAL A 1 208 ? -13.089 -5.957 10.369 1.00 89.81 208 VAL A C 1
ATOM 1661 O O . VAL A 1 208 ? -13.051 -7.030 9.771 1.00 89.81 208 VAL A O 1
ATOM 1664 N N . ARG A 1 209 ? -12.283 -5.716 11.407 1.00 87.69 209 ARG A N 1
ATOM 1665 C CA . ARG A 1 209 ? -11.332 -6.704 11.940 1.00 87.69 209 ARG A CA 1
ATOM 1666 C C . ARG A 1 209 ? -11.979 -7.810 12.782 1.00 87.69 209 ARG A C 1
ATOM 1668 O O . ARG A 1 209 ? -11.261 -8.663 13.297 1.00 87.69 209 ARG A O 1
ATOM 1675 N N . GLY A 1 210 ? -13.310 -7.841 12.867 1.00 92.38 210 GLY A N 1
ATOM 1676 C CA . GLY A 1 210 ? -14.079 -8.925 13.476 1.00 92.38 210 GLY A CA 1
ATOM 1677 C C . GLY A 1 210 ? -14.301 -8.784 14.980 1.00 92.38 210 GLY A C 1
ATOM 1678 O O . GLY A 1 210 ? -14.797 -9.721 15.604 1.00 92.38 210 GLY A O 1
ATOM 1679 N N . TYR A 1 211 ? -13.962 -7.637 15.570 1.00 95.31 211 TYR A N 1
ATOM 1680 C CA . TYR A 1 211 ? -14.186 -7.383 16.989 1.00 95.31 211 TYR A CA 1
ATOM 1681 C C . TYR A 1 211 ? -15.625 -6.916 17.249 1.00 95.31 211 TYR A C 1
ATOM 1683 O O . TYR A 1 211 ? -16.222 -6.177 16.459 1.00 95.31 211 TYR A O 1
ATOM 1691 N N . ASP A 1 212 ? -16.203 -7.354 18.370 1.00 96.88 212 ASP A N 1
ATOM 1692 C CA . ASP A 1 212 ? -17.552 -6.946 18.761 1.00 96.88 212 ASP A CA 1
ATOM 1693 C C . ASP A 1 212 ? -17.546 -5.539 19.363 1.00 96.88 212 ASP A C 1
ATOM 1695 O O . ASP A 1 212 ? -17.230 -5.338 20.532 1.00 96.88 212 ASP A O 1
ATOM 1699 N N . VAL A 1 213 ? -17.923 -4.566 18.542 1.00 97.50 213 VAL A N 1
ATOM 1700 C CA . VAL A 1 213 ? -18.025 -3.153 18.908 1.00 97.50 213 VAL A CA 1
ATOM 1701 C C . VAL A 1 213 ? -19.290 -2.536 18.309 1.00 97.50 213 VAL A C 1
ATOM 1703 O O . VAL A 1 213 ? -19.781 -2.993 17.264 1.00 97.50 213 VAL A O 1
ATOM 1706 N N . ASP A 1 214 ? -19.816 -1.508 18.976 1.00 97.50 214 ASP A N 1
ATOM 1707 C CA . ASP A 1 214 ? -20.906 -0.670 18.476 1.00 97.50 214 ASP A CA 1
ATOM 1708 C C . ASP A 1 214 ? -20.330 0.655 17.967 1.00 97.50 214 ASP A C 1
ATOM 1710 O O . ASP A 1 214 ? -19.477 1.262 18.607 1.00 97.50 214 ASP A O 1
ATOM 1714 N N . ILE A 1 215 ? -20.784 1.107 16.797 1.00 97.31 215 ILE A N 1
ATOM 1715 C CA . ILE A 1 215 ? -20.276 2.332 16.168 1.00 97.31 215 ILE A CA 1
ATOM 1716 C C . ILE A 1 215 ? -21.142 3.504 16.632 1.00 97.31 215 ILE A C 1
ATOM 1718 O O . ILE A 1 215 ? -22.182 3.800 16.041 1.00 97.31 215 ILE A O 1
ATOM 1722 N N . ASN A 1 216 ? -20.729 4.162 17.712 1.00 96.94 216 ASN A N 1
ATOM 1723 C CA . ASN A 1 216 ? -21.444 5.293 18.313 1.00 96.94 216 ASN A CA 1
ATOM 1724 C C . ASN A 1 216 ? -20.581 6.558 18.465 1.00 96.94 216 ASN A C 1
ATOM 1726 O O . ASN A 1 216 ? -21.108 7.614 18.808 1.00 96.94 216 ASN A O 1
ATOM 1730 N N . GLY A 1 217 ? -19.284 6.476 18.158 1.00 97.38 217 GLY A N 1
ATOM 1731 C CA . GLY A 1 217 ? -18.340 7.586 18.253 1.00 97.38 217 GLY A CA 1
ATOM 1732 C C . GLY A 1 217 ? -17.885 7.925 19.668 1.00 97.38 217 GLY A C 1
ATOM 1733 O O . GLY A 1 217 ? -17.248 8.961 19.835 1.00 97.38 217 GLY A O 1
ATOM 1734 N N . THR A 1 218 ? -18.173 7.070 20.650 1.00 98.25 218 THR A N 1
ATOM 1735 C CA . THR A 1 218 ? -17.734 7.192 22.043 1.00 98.25 218 THR A CA 1
ATOM 1736 C C . THR A 1 218 ? -17.017 5.914 22.464 1.00 98.25 218 THR A C 1
ATOM 1738 O O . THR A 1 218 ? -17.534 4.819 22.269 1.00 98.25 218 THR A O 1
ATOM 1741 N N . ALA A 1 219 ? -15.848 6.038 23.085 1.00 97.88 219 ALA A N 1
ATOM 1742 C CA . ALA A 1 219 ? -15.053 4.934 23.607 1.00 97.88 219 ALA A CA 1
ATOM 1743 C C . ALA A 1 219 ? -15.674 4.399 24.907 1.00 97.88 219 ALA A C 1
ATOM 1745 O O . ALA A 1 219 ? -15.163 4.588 26.011 1.00 97.88 219 ALA A O 1
ATOM 1746 N N . ASP A 1 220 ? -16.847 3.794 24.760 1.00 98.06 220 ASP A N 1
ATOM 1747 C CA . ASP A 1 220 ? -17.607 3.146 25.818 1.00 98.06 220 ASP A CA 1
ATOM 1748 C C . ASP A 1 220 ? -16.992 1.802 26.239 1.00 98.06 220 ASP A C 1
ATOM 1750 O O . ASP A 1 220 ? -15.986 1.343 25.695 1.00 98.06 220 ASP A O 1
ATOM 1754 N N . GLU A 1 221 ? -17.612 1.144 27.221 1.00 97.75 221 GLU A N 1
ATOM 1755 C CA . GLU A 1 221 ? -17.155 -0.153 27.731 1.00 97.75 221 GLU A CA 1
ATOM 1756 C C . GLU A 1 221 ? -16.992 -1.191 26.611 1.00 97.75 221 GLU A C 1
ATOM 1758 O O . GLU A 1 221 ? -16.018 -1.942 26.595 1.00 97.75 221 GLU A O 1
ATOM 1763 N N . LYS A 1 222 ? -17.904 -1.204 25.632 1.00 97.94 222 LYS A N 1
ATOM 1764 C CA . LYS A 1 222 ? -17.847 -2.152 24.520 1.00 97.94 222 LYS A CA 1
ATOM 1765 C C . LYS A 1 222 ? -16.663 -1.865 23.596 1.00 97.94 222 LYS A C 1
ATOM 1767 O O . LYS A 1 222 ? -15.967 -2.792 23.188 1.00 97.94 222 LYS A O 1
ATOM 1772 N N . THR A 1 223 ? -16.385 -0.594 23.326 1.00 98.19 223 THR A N 1
ATOM 1773 C CA . THR A 1 223 ? -15.213 -0.154 22.559 1.00 98.19 223 THR A CA 1
ATOM 1774 C C . THR A 1 223 ? -13.914 -0.523 23.265 1.00 98.19 223 THR A C 1
ATOM 1776 O O . THR A 1 223 ? -13.021 -1.092 22.640 1.00 98.19 223 THR A O 1
ATOM 1779 N N . MET A 1 224 ? -13.818 -0.276 24.573 1.00 97.94 224 MET A N 1
ATOM 1780 C CA . MET A 1 224 ? -12.619 -0.619 25.341 1.00 97.94 224 MET A CA 1
ATOM 1781 C C . MET A 1 224 ? -12.409 -2.135 25.430 1.00 97.94 224 MET A C 1
ATOM 1783 O O . MET A 1 224 ? -11.287 -2.602 25.243 1.00 97.94 224 MET A O 1
ATOM 1787 N N . ASN A 1 225 ? -13.478 -2.919 25.601 1.00 97.25 225 ASN A N 1
ATOM 1788 C CA . ASN A 1 225 ? -13.410 -4.382 25.561 1.00 97.25 225 ASN A CA 1
ATOM 1789 C C . ASN A 1 225 ? -12.944 -4.901 24.189 1.00 97.25 225 ASN A C 1
ATOM 1791 O O . ASN A 1 225 ? -12.155 -5.845 24.126 1.00 97.25 225 ASN A O 1
ATOM 1795 N N . ALA A 1 226 ? -13.390 -4.282 23.090 1.00 97.62 226 ALA A N 1
ATOM 1796 C CA . ALA A 1 226 ? -12.932 -4.617 21.743 1.00 97.62 226 ALA A CA 1
ATOM 1797 C C . ALA A 1 226 ? -11.440 -4.297 21.543 1.00 97.62 226 ALA A C 1
ATOM 1799 O O . ALA A 1 226 ? -10.713 -5.116 20.980 1.00 97.62 226 ALA A O 1
ATOM 1800 N N . ILE A 1 227 ? -10.967 -3.151 22.049 1.00 97.19 227 ILE A N 1
ATOM 1801 C CA . ILE A 1 227 ? -9.541 -2.783 22.045 1.00 97.19 227 ILE A CA 1
ATOM 1802 C C . ILE A 1 227 ? -8.720 -3.800 22.849 1.00 97.19 227 ILE A C 1
ATOM 1804 O O . ILE A 1 227 ? -7.702 -4.279 22.353 1.00 97.19 227 ILE A O 1
ATOM 1808 N N . HIS A 1 228 ? -9.174 -4.194 24.044 1.00 96.44 228 HIS A N 1
ATOM 1809 C CA . HIS A 1 228 ? -8.488 -5.204 24.864 1.00 96.44 228 HIS A CA 1
ATOM 1810 C C . HIS A 1 228 ? -8.434 -6.566 24.177 1.00 96.44 228 HIS A C 1
ATOM 1812 O O . HIS A 1 228 ? -7.384 -7.205 24.168 1.00 96.44 228 HIS A O 1
ATOM 1818 N N . ALA A 1 229 ? -9.535 -7.005 23.561 1.00 95.69 229 ALA A N 1
ATOM 1819 C CA . ALA A 1 229 ? -9.562 -8.246 22.790 1.00 95.69 229 ALA A CA 1
ATOM 1820 C C . ALA A 1 229 ? -8.557 -8.201 21.630 1.00 95.69 229 ALA A C 1
ATOM 1822 O O . ALA A 1 229 ? -7.770 -9.132 21.458 1.00 95.69 229 ALA A O 1
ATOM 1823 N N . PHE A 1 230 ? -8.517 -7.090 20.890 1.00 95.50 230 PHE A N 1
ATOM 1824 C CA . PHE A 1 230 ? -7.528 -6.866 19.840 1.00 95.50 230 PHE A CA 1
ATOM 1825 C C . PHE A 1 230 ? -6.091 -6.922 20.370 1.00 95.50 230 PHE A C 1
ATOM 1827 O O . PHE A 1 230 ? -5.254 -7.624 19.800 1.00 95.50 230 PHE A O 1
ATOM 1834 N N . GLN A 1 231 ? -5.792 -6.222 21.460 1.00 95.56 231 GLN A N 1
ATOM 1835 C CA . GLN A 1 231 ? -4.450 -6.200 22.041 1.00 95.56 231 GLN A CA 1
ATOM 1836 C C . GLN A 1 231 ? -4.018 -7.600 22.486 1.00 95.56 231 GLN A C 1
ATOM 1838 O O . GLN A 1 231 ? -2.921 -8.045 22.144 1.00 95.56 231 GLN A O 1
ATOM 1843 N N . LYS A 1 232 ? -4.913 -8.342 23.143 1.00 94.38 232 LYS A N 1
ATOM 1844 C CA . LYS A 1 232 ? -4.675 -9.722 23.571 1.00 94.38 232 LYS A CA 1
ATOM 1845 C C . LYS A 1 232 ? -4.407 -10.663 22.397 1.00 94.38 232 LYS A C 1
ATOM 1847 O O . LYS A 1 232 ? -3.442 -11.422 22.437 1.00 94.38 232 LYS A O 1
ATOM 1852 N N . ASP A 1 233 ? -5.208 -10.585 21.336 1.00 93.12 233 ASP A N 1
ATOM 1853 C CA . ASP A 1 233 ? -5.049 -11.424 20.140 1.00 93.12 233 ASP A CA 1
ATOM 1854 C C . ASP A 1 233 ? -3.718 -11.191 19.414 1.00 93.12 233 ASP A C 1
ATOM 1856 O O . ASP A 1 233 ? -3.234 -12.071 18.699 1.00 93.12 233 ASP A O 1
ATOM 1860 N N . ASN A 1 234 ? -3.125 -10.006 19.579 1.00 89.94 234 ASN A N 1
ATOM 1861 C CA . ASN A 1 234 ? -1.887 -9.616 18.909 1.00 89.94 234 ASN A CA 1
ATOM 1862 C C . ASN A 1 234 ? -0.689 -9.501 19.872 1.00 89.94 234 ASN A C 1
ATOM 1864 O O . ASN A 1 234 ? 0.373 -9.039 19.460 1.00 89.94 234 ASN A O 1
ATOM 1868 N N . ASN A 1 235 ? -0.822 -9.978 21.117 1.00 92.06 235 ASN A N 1
ATOM 1869 C CA . ASN A 1 235 ? 0.215 -9.938 22.159 1.00 92.06 235 ASN A CA 1
ATOM 1870 C C . ASN A 1 235 ? 0.763 -8.520 22.432 1.00 92.06 235 ASN A C 1
ATOM 1872 O O . ASN A 1 235 ? 1.973 -8.326 22.571 1.00 92.06 235 ASN A O 1
ATOM 1876 N N . LEU A 1 236 ? -0.130 -7.534 22.482 1.00 90.81 236 LEU A N 1
ATOM 1877 C CA . LEU A 1 236 ? 0.165 -6.131 22.783 1.00 90.81 236 LEU A CA 1
ATOM 1878 C C . LEU A 1 236 ? -0.144 -5.807 24.254 1.00 90.81 236 LEU A C 1
ATOM 1880 O O . LEU A 1 236 ? -0.718 -6.623 24.975 1.00 90.81 236 LEU A O 1
ATOM 1884 N N . GLY A 1 237 ? 0.262 -4.621 24.716 1.00 84.88 237 GLY A N 1
ATOM 1885 C CA . GLY A 1 237 ? -0.101 -4.139 26.052 1.00 84.88 237 GLY A CA 1
ATOM 1886 C C . GLY A 1 237 ? -1.599 -3.843 26.145 1.00 84.88 237 GLY A C 1
ATOM 1887 O O . GLY A 1 237 ? -2.171 -3.339 25.189 1.00 84.88 237 GLY A O 1
ATOM 1888 N N . GLU A 1 238 ? -2.232 -4.156 27.278 1.00 82.75 238 GLU A N 1
ATOM 1889 C CA . GLU A 1 238 ? -3.675 -3.965 27.482 1.00 82.75 238 GLU A CA 1
ATOM 1890 C C . GLU A 1 238 ? -3.980 -2.594 28.107 1.00 82.75 238 GLU A C 1
ATOM 1892 O O . GLU A 1 238 ? -3.295 -2.160 29.037 1.00 82.75 238 GLU A O 1
ATOM 1897 N N . GLY A 1 239 ? -5.041 -1.926 27.646 1.00 84.69 239 GLY A N 1
ATOM 1898 C CA . GLY A 1 239 ? -5.597 -0.762 28.342 1.00 84.69 239 GLY A CA 1
ATOM 1899 C C . GLY A 1 239 ? -6.242 0.260 27.419 1.00 84.69 239 GLY A C 1
ATOM 1900 O O . GLY A 1 239 ? -7.452 0.464 27.489 1.00 84.69 239 GLY A O 1
ATOM 1901 N N . ILE A 1 240 ? -5.426 0.891 26.578 1.00 93.12 240 ILE A N 1
ATOM 1902 C CA . ILE A 1 240 ? -5.811 1.958 25.643 1.00 93.12 240 ILE A CA 1
ATOM 1903 C C . ILE A 1 240 ? -5.158 1.702 24.293 1.00 93.12 240 ILE A C 1
ATOM 1905 O O . ILE A 1 240 ? -4.069 1.133 24.254 1.00 93.12 240 ILE A O 1
ATOM 1909 N N . LEU A 1 241 ? -5.778 2.146 23.202 1.00 93.75 241 LEU A N 1
ATOM 1910 C CA . LEU A 1 241 ? -5.183 2.016 21.874 1.00 93.75 241 LEU A CA 1
ATOM 1911 C C . LEU A 1 241 ? -4.186 3.156 21.652 1.00 93.75 241 LEU A C 1
ATOM 1913 O O . LEU A 1 241 ? -4.580 4.323 21.668 1.00 93.75 241 LEU A O 1
ATOM 1917 N N . SER A 1 242 ? -2.900 2.843 21.484 1.00 93.19 242 SER A N 1
ATOM 1918 C CA . SER A 1 242 ? -1.858 3.875 21.382 1.00 93.19 242 SER A CA 1
ATOM 1919 C C . SER A 1 242 ? -0.607 3.413 20.630 1.00 93.19 242 SER A C 1
ATOM 1921 O O . SER A 1 242 ? -0.324 2.222 20.518 1.00 93.19 242 SER A O 1
ATOM 1923 N N . GLY A 1 243 ? 0.187 4.367 20.134 1.00 89.50 243 GLY A N 1
ATOM 1924 C CA . GLY A 1 243 ? 1.558 4.124 19.673 1.00 89.50 243 GLY A CA 1
ATOM 1925 C C . GLY A 1 243 ? 1.716 2.957 18.685 1.00 89.50 243 GLY A C 1
ATOM 1926 O O . GLY A 1 243 ? 1.324 3.037 17.519 1.00 89.50 243 GLY A O 1
ATOM 1927 N N . GLY A 1 244 ? 2.368 1.878 19.132 1.00 87.50 244 GLY A N 1
ATOM 1928 C CA . GLY A 1 244 ? 2.628 0.691 18.311 1.00 87.50 244 GLY A CA 1
ATOM 1929 C C . GLY A 1 244 ? 1.363 -0.056 17.881 1.00 87.50 244 GLY A C 1
ATOM 1930 O O . GLY A 1 244 ? 1.352 -0.642 16.795 1.00 87.50 244 GLY A O 1
ATOM 1931 N N . ASP A 1 245 ? 0.293 0.033 18.673 1.00 92.75 245 ASP A N 1
ATOM 1932 C CA . ASP A 1 245 ? -0.962 -0.676 18.437 1.00 92.75 245 ASP A CA 1
ATOM 1933 C C . ASP A 1 245 ? -1.596 -0.272 17.110 1.00 92.75 245 ASP A C 1
ATOM 1935 O O . ASP A 1 245 ? -2.082 -1.131 16.379 1.00 92.75 245 ASP A O 1
ATOM 1939 N N . TRP A 1 246 ? -1.514 1.014 16.752 1.00 92.25 246 TRP A N 1
ATOM 1940 C CA . TRP A 1 246 ? -2.006 1.532 15.476 1.00 92.25 246 TRP A CA 1
ATOM 1941 C C . TRP A 1 246 ? -1.391 0.805 14.284 1.00 92.25 246 TRP A C 1
ATOM 1943 O O . TRP A 1 246 ? -2.096 0.430 13.352 1.00 92.25 246 TRP A O 1
ATOM 1953 N N . GLY A 1 247 ? -0.081 0.545 14.332 1.00 85.88 247 GLY A N 1
ATOM 1954 C CA . GLY A 1 247 ? 0.615 -0.156 13.253 1.00 85.88 247 GLY A CA 1
ATOM 1955 C C . GLY A 1 247 ? 0.090 -1.578 13.070 1.00 85.88 247 GLY A C 1
ATOM 1956 O O . GLY A 1 247 ? -0.153 -2.010 11.946 1.00 85.88 247 GLY A O 1
ATOM 1957 N N . VAL A 1 248 ? -0.153 -2.285 14.173 1.00 87.69 248 VAL A N 1
ATOM 1958 C CA . VAL A 1 248 ? -0.688 -3.654 14.146 1.00 87.69 248 VAL A CA 1
ATOM 1959 C C . VAL A 1 248 ? -2.161 -3.663 13.738 1.00 87.69 248 VAL A C 1
ATOM 1961 O O . VAL A 1 248 ? -2.579 -4.497 12.931 1.00 87.69 248 VAL A O 1
ATOM 1964 N N . LEU A 1 249 ? -2.942 -2.700 14.232 1.00 89.38 249 LEU A N 1
ATOM 1965 C CA . LEU A 1 249 ? -4.345 -2.535 13.875 1.00 89.38 249 LEU A CA 1
ATOM 1966 C C . LEU A 1 249 ? -4.513 -2.136 12.407 1.00 89.38 249 LEU A C 1
ATOM 1968 O O . LEU A 1 249 ? -5.558 -2.410 11.843 1.00 89.38 249 LEU A O 1
ATOM 1972 N N . LEU A 1 250 ? -3.508 -1.570 11.743 1.00 83.69 250 LEU A N 1
ATOM 1973 C CA . LEU A 1 250 ? -3.568 -1.247 10.315 1.00 83.69 250 LEU A CA 1
ATOM 1974 C C . LEU A 1 250 ? -2.993 -2.364 9.422 1.00 83.69 250 LEU A C 1
ATOM 1976 O O . LEU A 1 250 ? -3.491 -2.563 8.321 1.00 83.69 250 LEU A O 1
ATOM 1980 N N . GLN A 1 251 ? -2.044 -3.176 9.903 1.00 68.25 251 GLN A N 1
ATOM 1981 C CA . GLN A 1 251 ? -1.303 -4.152 9.085 1.00 68.25 251 GLN A CA 1
ATOM 1982 C C . GLN A 1 251 ? -2.078 -5.373 8.549 1.00 68.25 251 GLN A C 1
ATOM 1984 O O . GLN A 1 251 ? -1.584 -5.990 7.605 1.00 68.25 251 GLN A O 1
ATOM 1989 N N . LYS A 1 252 ? -3.251 -5.760 9.081 1.00 54.84 252 LYS A N 1
ATOM 1990 C CA . LYS A 1 252 ? -3.988 -6.960 8.599 1.00 54.84 252 LYS A CA 1
ATOM 1991 C C . LYS A 1 252 ? -4.756 -6.735 7.283 1.00 54.84 252 LYS A C 1
ATOM 1993 O O . LYS A 1 252 ? -5.949 -7.014 7.218 1.00 54.84 252 LYS A O 1
ATOM 1998 N N . GLY A 1 253 ? -4.056 -6.260 6.254 1.00 46.50 253 GLY A N 1
ATOM 1999 C CA . GLY A 1 253 ? -4.640 -5.850 4.980 1.00 46.50 253 GLY A CA 1
ATOM 2000 C C . GLY A 1 253 ? -5.316 -4.489 5.119 1.00 46.50 253 GLY A C 1
ATOM 2001 O O . GLY A 1 253 ? -6.078 -4.254 6.062 1.00 46.50 253 GLY A O 1
ATOM 2002 N N . GLN A 1 254 ? -4.989 -3.573 4.210 1.00 44.47 254 GLN A N 1
ATOM 2003 C CA . GLN A 1 254 ? -5.809 -2.379 4.020 1.00 44.47 254 GLN A CA 1
ATOM 2004 C C . GLN A 1 254 ? -7.242 -2.838 3.720 1.00 44.47 254 GLN A C 1
ATOM 2006 O O . GLN A 1 254 ? -7.432 -3.892 3.105 1.00 44.47 254 GLN A O 1
ATOM 2011 N N . VAL A 1 255 ? -8.210 -2.139 4.299 1.00 43.97 255 VAL A N 1
ATOM 2012 C CA . VAL A 1 255 ? -9.557 -2.663 4.550 1.00 43.97 255 VAL A CA 1
ATOM 2013 C C . VAL A 1 255 ? -10.473 -2.476 3.352 1.00 43.97 255 VAL A C 1
ATOM 2015 O O . VAL A 1 255 ? -10.432 -1.384 2.748 1.00 43.97 255 VAL A O 1
#

Secondary structure (DSSP, 8-state):
--SSSSS--GGGGS-TTT----PPPHHHHHHHHHHHHHTT-SEEEEEE----TT-SSS-TT-GGGGT-EEEEEEE-TTS-B--HHHHHHHHHHTT-SEEEE-SSS-EEEE-BTTBS-S-S-EEEETTT--B-S-----PPPHHHHT-----S---HHHHHHHHHHHTT-----SS---HHHHHHHHT--B-TT-BSHHHHHHHHHHHHTT-----SSB--HHHHHHHHHHHHHTTPPSSSB-THHHHHHHHS---

pLDDT: mean 90.56, std 11.53, range [37.75, 98.75]

Sequence (255 aa):
MGNLSEHFDSSEFICSCCGGYKPMSTLLITMLEKVYAYMNAKAIIISSGYRCENNPWGYKNDAHRKAMAADLCVQKQDGSFYSSWDIAEVAERLGFRGIGIIDNTYVHLDTRGHEPFVYDFWFGNEMTGENYTTFQRGTIFYGDNNKISETTDDTLENKLQKILNNKGYNLDVDGIIGNITLTDLRDYTIEPNDSGELTKWTQELLKVRGYDVDINGTADEKTMNAIHAFQKDNNLGEGILSGGDWGVLLQKGQV

Foldseek 3Di:
DAPLDPQDHQQQAAAPVPRHGDDAALLLVVLVVVLCVQQVFPHKHFPYFAHDCPRPDDDNQDQSVVRFKTKIFTAHPVRHTDFLLVSQQSSVVLPFFDWEAEDRTIIMTGRALQEDGPDRHFAYYPVPRGGDPHSHPPDDHPCNVPVVPPPDDLALLLLLQVVLVVVPDDDDSNSRNGPVSLVSCQVDKAAAFQFDSVLLSLQVLLVVVVFDGDRDRTCHPSNLVSLQVLCVVVVHDHHMQHDVNSVVSCRPHRD